Protein AF-A0A3S5GYP8-F1 (afdb_monomer)

Solvent-accessible surface area (backbone atoms only — not comparable to full-atom values): 12998 Å² total; per-residue (Å²): 142,84,89,83,84,84,82,86,80,82,89,83,84,88,87,89,80,88,85,86,88,81,82,87,86,85,87,90,86,89,92,84,89,85,90,82,92,76,76,90,72,74,75,72,74,72,80,73,76,76,69,48,75,66,52,49,53,52,70,71,54,47,84,63,51,61,56,32,52,52,47,24,27,48,37,17,30,55,35,29,61,57,44,40,61,52,41,45,51,51,16,49,51,43,33,70,74,49,90,66,66,65,27,47,51,49,16,49,51,40,50,58,50,48,39,43,56,54,23,43,50,53,13,47,53,53,28,39,74,73,38,68,78,34,62,51,64,66,67,20,44,52,53,27,38,53,50,47,38,53,50,51,51,50,36,60,77,69,64,59,48,71,84,40,63,69,54,34,48,52,50,43,50,53,45,17,55,50,40,18,47,53,24,42,52,39,27,64,75,59,38,52,77,77,76,71,79,75,90,64,86,74,81,79,82,74,83,78,80,80,81,84,130

Organism: NCBI:txid54

Secondary structure (DSSP, 8-state):
----------------------------------------------PPPPPPHHHHHHHHS-THHHHHHHHHHHHHHHHHHHHHHHHHHHHHHHHHSSSSHHHHHHHHHHHHHHHHHHHHHHHHHHHHHHSTTT--HHHHHHHHHHHHHHHHHHHHHTT--TTSHHHHHHHHHHHHHHHHHHHHHHHHHSPPP--------------------

Radius of gyration: 29.56 Å; Cα contacts (8 Å, |Δi|>4): 156; chains: 1; bounding box: 65×49×96 Å

pLDDT: mean 70.51, std 22.87, range [27.44, 96.19]

Nearest PDB structures (foldseek):
  8pn9-assembly1_E  TM=3.434E-01  e=6.494E+00  Homo sapiens
  7dqk-assembly1_A  TM=2.489E-01  e=5.894E+00  Nicotiana tabacum

Mean predicted aligned error: 17.09 Å

Foldseek 3Di:
DDDDDDDPDDDDDDDDDDDDDDDDDDDDDDDDDDDDDDDDDPPDPPDDPDDPPVRVVVVQDDPLNVVLLVQLLVLLLVLLLPVLLVQLVVLVCQLPVDPDCPSVVSSVCSNLPVSLVRSLVRSVVRSCVSPPQFFDSPQLSVLLSVLSNVLSVCCVVVVQDCVPCVSVVVSSNVSSNVSSNSSSVRSVVVTDRPPPPPPDPPPPPDPPPDDDD

Sequence (213 aa):
MQGHRPTLLAVSLAVVACAGELREPTTPAPPPTPVATSAPVACEPAPAPAPTVRERRRRERGPTDGNFVFSHFSAGVFSTILIQPATYWVATRVGETGHGLGPAVGALVLGAFLPPILNYTVQWAVGRSIAPGRDRFWPGFLVNQVSHLGIFIGAVVGGADFRNLGHATAIVLGEAFLNSGLATMTAELTRRPRAATAATATTVIVPVLEFKF

Structure (mmCIF, N/CA/C/O backbone):
data_AF-A0A3S5GYP8-F1
#
_entry.id   AF-A0A3S5GYP8-F1
#
loop_
_atom_site.group_PDB
_atom_site.id
_atom_site.type_symbol
_atom_site.label_atom_id
_atom_site.label_alt_id
_atom_site.label_comp_id
_atom_site.label_asym_id
_atom_site.label_entity_id
_atom_site.label_seq_id
_atom_site.pdbx_PDB_ins_code
_atom_site.Cartn_x
_atom_site.Cartn_y
_atom_site.Cartn_z
_atom_site.occupancy
_atom_site.B_iso_or_equiv
_atom_site.auth_seq_id
_atom_site.auth_comp_id
_atom_site.auth_asym_id
_atom_site.auth_atom_id
_atom_site.pdbx_PDB_model_num
ATOM 1 N N . MET A 1 1 ? 20.061 -9.860 35.083 1.00 44.72 1 MET A N 1
ATOM 2 C CA . MET A 1 1 ? 20.769 -10.515 33.963 1.00 44.72 1 MET A CA 1
ATOM 3 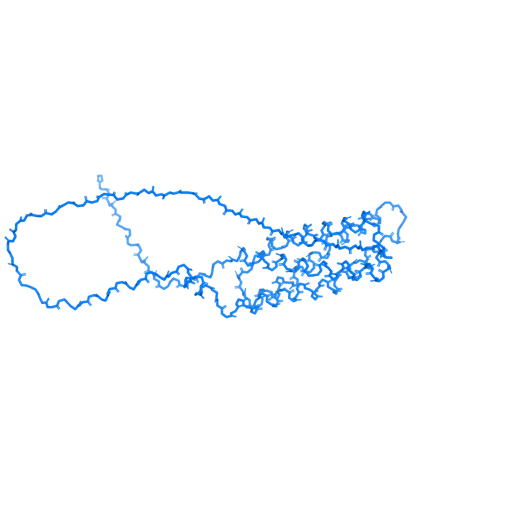C C . MET A 1 1 ? 19.905 -11.652 33.452 1.00 44.72 1 MET A C 1
ATOM 5 O O . MET A 1 1 ? 19.848 -12.676 34.110 1.00 44.72 1 MET A O 1
ATOM 9 N N . GLN A 1 2 ? 19.214 -11.466 32.331 1.00 37.94 2 GLN A N 1
ATOM 10 C CA . GLN A 1 2 ? 18.593 -12.545 31.558 1.00 37.94 2 GLN A CA 1
ATOM 11 C C . GLN A 1 2 ? 18.470 -12.020 30.127 1.00 37.94 2 GLN A C 1
ATOM 13 O O . GLN A 1 2 ? 17.789 -11.033 29.869 1.00 37.94 2 GLN A O 1
ATOM 18 N N . GLY A 1 3 ? 19.287 -12.590 29.242 1.00 38.75 3 GLY A N 1
ATOM 19 C CA . GLY A 1 3 ? 19.452 -12.146 27.866 1.00 38.75 3 GLY A CA 1
ATOM 20 C C . GLY A 1 3 ? 18.333 -12.657 26.973 1.00 38.75 3 GLY A C 1
ATOM 21 O O . GLY A 1 3 ? 17.882 -13.790 27.122 1.00 38.75 3 GLY A O 1
ATOM 22 N N . HIS A 1 4 ? 17.916 -11.829 26.023 1.00 32.50 4 HIS A N 1
ATOM 23 C CA . HIS A 1 4 ? 17.098 -12.234 24.886 1.00 32.50 4 HIS A CA 1
ATOM 24 C C . HIS A 1 4 ? 17.830 -11.809 23.613 1.00 32.50 4 HIS A C 1
ATOM 26 O O . HIS A 1 4 ? 17.953 -10.625 23.308 1.00 32.50 4 HIS A O 1
ATOM 32 N N . ARG A 1 5 ? 18.370 -12.800 22.900 1.00 37.44 5 ARG A N 1
ATOM 33 C CA . ARG A 1 5 ? 18.795 -12.676 21.504 1.00 37.44 5 ARG A CA 1
ATOM 34 C C . ARG A 1 5 ? 17.606 -13.078 20.628 1.00 37.44 5 ARG A C 1
ATOM 36 O O . ARG A 1 5 ? 17.116 -14.188 20.821 1.00 37.44 5 ARG A O 1
ATOM 43 N N . PRO A 1 6 ? 17.191 -12.272 19.643 1.00 42.84 6 PRO A N 1
ATOM 44 C CA . PRO A 1 6 ? 16.426 -12.780 18.520 1.00 42.84 6 PRO A CA 1
ATOM 45 C C . PRO A 1 6 ? 17.364 -13.094 17.350 1.00 42.84 6 PRO A C 1
ATOM 47 O O . PRO A 1 6 ? 18.024 -12.232 16.770 1.00 42.84 6 PRO A O 1
ATOM 50 N N . THR A 1 7 ? 17.426 -14.383 17.052 1.00 37.09 7 THR A N 1
ATOM 51 C CA . THR A 1 7 ? 18.031 -15.028 15.892 1.00 37.09 7 THR A CA 1
ATOM 52 C C . THR A 1 7 ? 17.320 -14.554 14.617 1.00 37.09 7 THR A C 1
ATOM 54 O O . THR A 1 7 ? 16.156 -14.875 14.399 1.00 37.09 7 THR A O 1
ATOM 57 N N . LEU A 1 8 ? 18.009 -13.787 13.767 1.00 33.53 8 LEU A N 1
ATOM 58 C CA . LEU A 1 8 ? 17.558 -13.475 12.406 1.00 33.53 8 LEU A CA 1
ATOM 59 C C . LEU A 1 8 ? 17.782 -14.713 11.532 1.00 33.53 8 LEU A C 1
ATOM 61 O O . LEU A 1 8 ? 18.917 -15.043 11.190 1.00 33.53 8 LEU A O 1
ATOM 65 N N . LEU A 1 9 ? 16.700 -15.427 11.221 1.00 34.69 9 LEU A N 1
ATOM 66 C CA . LEU A 1 9 ? 16.733 -16.635 10.404 1.00 34.69 9 LEU A CA 1
ATOM 67 C C . LEU A 1 9 ? 16.512 -16.264 8.932 1.00 34.69 9 LEU A C 1
ATOM 69 O O . LEU A 1 9 ? 15.512 -15.654 8.560 1.00 34.69 9 LEU A O 1
ATOM 73 N N . ALA A 1 10 ? 17.514 -16.600 8.124 1.00 33.81 10 ALA A N 1
ATOM 74 C CA . ALA A 1 10 ? 17.604 -16.340 6.699 1.00 33.81 10 ALA A CA 1
ATOM 75 C C . ALA A 1 10 ? 16.562 -17.139 5.901 1.00 33.81 10 ALA A C 1
ATOM 77 O O . ALA A 1 10 ? 16.428 -18.349 6.077 1.00 33.81 10 ALA A O 1
ATOM 78 N N . VAL A 1 11 ? 15.885 -16.480 4.960 1.00 32.50 11 VAL A N 1
ATOM 79 C CA . VAL A 1 11 ? 15.031 -17.141 3.966 1.00 32.50 11 VAL A CA 1
ATOM 80 C C . VAL A 1 11 ? 15.879 -17.417 2.726 1.00 32.50 11 VAL A C 1
ATOM 82 O O . VAL A 1 11 ? 16.161 -16.522 1.934 1.00 32.50 11 VAL A O 1
ATOM 85 N N . SER A 1 12 ? 16.316 -18.668 2.586 1.00 31.52 12 SER A N 1
ATOM 86 C CA . SER A 1 12 ? 16.880 -19.213 1.349 1.00 31.52 12 SER A CA 1
ATOM 87 C C . SER A 1 12 ? 15.790 -20.001 0.632 1.00 31.52 12 SER A C 1
ATOM 89 O O . SER A 1 12 ? 15.205 -20.901 1.227 1.00 31.52 12 SER A O 1
ATOM 91 N N . LEU A 1 13 ? 15.533 -19.702 -0.641 1.00 34.00 13 LEU A N 1
ATOM 92 C CA . LEU A 1 13 ? 14.709 -20.548 -1.504 1.00 34.00 13 LEU A CA 1
ATOM 93 C C . LEU A 1 13 ? 15.433 -20.766 -2.831 1.00 34.00 13 LEU A C 1
ATOM 95 O O . LEU A 1 13 ? 15.553 -19.878 -3.673 1.00 34.00 13 LEU A O 1
ATOM 99 N N . ALA A 1 14 ? 15.966 -21.980 -2.939 1.00 30.59 14 ALA A N 1
ATOM 100 C CA . ALA A 1 14 ? 16.505 -22.583 -4.139 1.00 30.59 14 ALA A CA 1
ATOM 101 C C . ALA A 1 14 ? 15.364 -22.996 -5.078 1.00 30.59 14 ALA A C 1
ATOM 103 O O . ALA A 1 14 ? 14.337 -23.498 -4.625 1.00 30.59 14 ALA A O 1
ATOM 104 N N . VAL A 1 15 ? 15.579 -22.858 -6.386 1.00 33.41 15 VAL A N 1
ATOM 105 C CA . VAL A 1 15 ? 14.810 -23.580 -7.404 1.00 33.41 15 VAL A CA 1
ATOM 106 C C . VAL A 1 15 ? 15.808 -24.279 -8.319 1.00 33.41 15 VAL A C 1
ATOM 108 O O . VAL A 1 15 ? 16.569 -23.643 -9.046 1.00 33.41 15 VAL A O 1
ATOM 111 N N . VAL A 1 16 ? 15.806 -25.605 -8.209 1.00 32.09 16 VAL A N 1
ATOM 112 C CA . VAL A 1 16 ? 16.495 -26.589 -9.045 1.00 32.09 16 VAL A CA 1
ATOM 113 C C . VAL A 1 16 ? 15.440 -27.260 -9.927 1.00 32.09 16 VAL A C 1
ATOM 115 O O . VAL A 1 16 ? 14.426 -27.701 -9.398 1.00 32.09 16 VAL A O 1
ATOM 118 N N . ALA A 1 17 ? 15.700 -27.348 -11.235 1.00 31.58 17 ALA A N 1
ATOM 119 C CA . ALA A 1 17 ? 15.242 -28.380 -12.189 1.00 31.58 17 ALA A CA 1
ATOM 120 C C . ALA A 1 17 ? 15.894 -28.041 -13.555 1.00 31.58 17 ALA A C 1
ATOM 122 O O . ALA A 1 17 ? 15.741 -26.916 -14.023 1.00 31.58 17 ALA A O 1
ATOM 123 N N . CYS A 1 18 ? 16.844 -28.820 -14.102 1.00 28.12 18 CYS A N 1
ATOM 124 C CA . CYS A 1 18 ? 16.689 -30.083 -14.864 1.00 28.12 18 CYS A CA 1
ATOM 125 C C . CYS A 1 18 ? 15.763 -29.920 -16.085 1.00 28.12 18 CYS A C 1
ATOM 127 O O . CYS A 1 18 ? 14.678 -29.381 -15.936 1.00 28.12 18 CYS A O 1
ATOM 129 N N . ALA A 1 19 ? 16.018 -30.406 -17.298 1.00 28.36 19 ALA A N 1
ATOM 130 C CA . ALA A 1 19 ? 17.120 -31.076 -17.993 1.00 28.36 19 ALA A CA 1
ATOM 131 C C . ALA A 1 19 ? 16.692 -31.125 -19.485 1.00 28.36 19 ALA A C 1
ATOM 133 O O . ALA A 1 19 ? 15.497 -31.030 -19.768 1.00 28.36 19 ALA A O 1
ATOM 134 N N . GLY A 1 20 ? 17.616 -31.302 -20.434 1.00 27.44 20 GLY A N 1
ATOM 135 C CA . GLY A 1 20 ? 17.243 -31.546 -21.834 1.00 27.44 20 GLY A CA 1
ATOM 136 C C . GLY A 1 20 ? 18.401 -31.446 -22.821 1.00 27.44 20 GLY A C 1
ATOM 137 O O . GLY A 1 20 ? 18.400 -30.568 -23.676 1.00 27.44 20 GLY A O 1
ATOM 138 N N . GLU A 1 21 ? 19.392 -32.329 -22.688 1.00 37.56 21 GLU A N 1
ATOM 139 C CA . GLU A 1 21 ? 20.348 -32.632 -23.758 1.00 37.56 21 GLU A CA 1
ATOM 140 C C . GLU A 1 21 ? 19.704 -33.576 -24.780 1.00 37.56 21 GLU A C 1
ATOM 142 O O . GLU A 1 21 ? 19.169 -34.612 -24.391 1.00 37.56 21 GLU A O 1
ATOM 147 N N . LEU A 1 22 ? 19.829 -33.274 -26.075 1.00 30.89 22 LEU A N 1
ATOM 148 C CA . LEU A 1 22 ? 19.654 -34.240 -27.166 1.00 30.89 22 LEU A CA 1
ATOM 149 C C . LEU A 1 22 ? 20.663 -33.946 -28.297 1.00 30.89 22 LEU A C 1
ATOM 151 O O . LEU A 1 22 ? 20.373 -33.246 -29.257 1.00 30.89 22 LEU A O 1
ATOM 155 N N . ARG A 1 23 ? 21.881 -34.462 -28.085 1.00 34.19 23 ARG A N 1
ATOM 156 C CA . ARG A 1 23 ? 22.708 -35.294 -28.987 1.00 34.19 23 ARG A CA 1
ATOM 157 C C . ARG A 1 23 ? 22.871 -34.905 -30.479 1.00 34.19 23 ARG A C 1
ATOM 159 O O . ARG A 1 23 ? 21.962 -35.068 -31.283 1.00 34.19 23 ARG A O 1
ATOM 166 N N . GLU A 1 24 ? 24.115 -34.578 -30.845 1.00 40.62 24 GLU A N 1
ATOM 167 C CA . GLU A 1 24 ? 24.730 -34.747 -32.181 1.00 40.62 24 GLU A CA 1
ATOM 168 C C . GLU A 1 24 ? 25.032 -36.230 -32.493 1.00 40.62 24 GLU A C 1
ATOM 170 O O . GLU A 1 24 ? 25.237 -37.025 -31.568 1.00 40.62 24 GLU A O 1
ATOM 175 N N . PRO A 1 25 ? 25.193 -36.594 -33.781 1.00 40.34 25 PRO A N 1
ATOM 176 C CA . PRO A 1 25 ? 26.359 -37.412 -34.121 1.00 40.34 25 PRO A CA 1
ATOM 177 C C . PRO A 1 25 ? 27.066 -37.007 -35.434 1.00 40.34 25 PRO A C 1
ATOM 179 O O . PRO A 1 25 ? 26.503 -37.055 -36.522 1.00 40.34 25 PRO A O 1
ATOM 182 N N . THR A 1 26 ? 28.332 -36.634 -35.258 1.00 33.34 26 THR A N 1
ATOM 183 C CA . THR A 1 26 ? 29.579 -36.967 -35.982 1.00 33.34 26 THR A CA 1
ATOM 184 C C . THR A 1 26 ? 29.562 -37.495 -37.437 1.00 33.34 26 THR A C 1
ATOM 186 O O . THR A 1 26 ? 28.976 -38.524 -37.761 1.00 33.34 26 THR A O 1
ATOM 189 N N . THR A 1 27 ? 30.381 -36.822 -38.256 1.00 38.06 27 THR A N 1
ATOM 190 C CA . THR A 1 27 ? 30.887 -37.066 -39.632 1.00 38.06 27 THR A CA 1
ATOM 191 C C . THR A 1 27 ? 31.718 -38.356 -39.826 1.00 38.06 27 THR A C 1
ATOM 193 O O . THR A 1 27 ? 32.257 -38.888 -38.856 1.00 38.06 27 THR A O 1
ATOM 196 N N . PRO A 1 28 ? 31.947 -38.807 -41.082 1.00 39.38 28 PRO A N 1
ATOM 197 C CA . PRO A 1 28 ? 33.335 -38.867 -41.602 1.00 39.38 28 PRO A CA 1
ATOM 198 C C . PRO A 1 28 ? 33.500 -38.459 -43.099 1.00 39.38 28 PRO A C 1
ATOM 200 O O . PRO A 1 28 ? 32.551 -38.501 -43.874 1.00 39.38 28 PRO A O 1
ATOM 203 N N . ALA A 1 29 ? 34.718 -38.050 -43.497 1.00 34.41 29 ALA A N 1
ATOM 204 C CA . ALA A 1 29 ? 35.146 -37.586 -44.844 1.00 34.41 29 ALA A CA 1
ATOM 205 C C . ALA A 1 29 ? 36.146 -38.583 -45.533 1.00 34.41 29 ALA A C 1
ATOM 207 O O . ALA A 1 29 ? 36.386 -39.635 -44.942 1.00 34.41 29 ALA A O 1
ATOM 208 N N . PRO A 1 30 ? 36.897 -38.228 -46.618 1.00 62.97 30 PRO A N 1
ATOM 209 C CA . PRO A 1 30 ? 36.649 -38.244 -48.092 1.00 62.97 30 PRO A CA 1
ATOM 210 C C . PRO A 1 30 ? 37.627 -39.212 -48.867 1.00 62.97 30 PRO A C 1
ATOM 212 O O . PRO A 1 30 ? 38.250 -40.012 -48.164 1.00 62.97 30 PRO A O 1
ATOM 215 N N . PRO A 1 31 ? 37.798 -39.251 -50.239 1.00 44.47 31 PRO A N 1
ATOM 216 C CA . PRO A 1 31 ? 38.642 -38.315 -51.075 1.00 44.47 31 PRO A CA 1
ATOM 217 C C . PRO A 1 31 ? 38.259 -38.243 -52.618 1.00 44.47 31 PRO A C 1
ATOM 219 O O . PRO A 1 31 ? 37.176 -38.709 -52.957 1.00 44.47 31 PRO A O 1
ATOM 222 N N . PRO A 1 32 ? 39.101 -37.813 -53.612 1.00 49.47 32 PRO A N 1
ATOM 223 C CA . PRO A 1 32 ? 39.681 -36.482 -53.932 1.00 49.47 32 PRO A CA 1
ATOM 224 C C . PRO A 1 32 ? 39.367 -35.890 -55.365 1.00 49.47 32 PRO A C 1
ATOM 226 O O . PRO A 1 32 ? 39.255 -36.646 -56.320 1.00 49.47 32 PRO A O 1
ATOM 229 N N . THR A 1 33 ? 39.303 -34.536 -55.471 1.00 37.91 33 THR A N 1
ATOM 230 C CA . THR A 1 33 ? 39.891 -33.534 -56.454 1.00 37.91 33 THR A CA 1
ATOM 231 C C . THR A 1 33 ? 39.710 -33.732 -58.004 1.00 37.91 33 THR A C 1
ATOM 233 O O . THR A 1 33 ? 39.800 -34.874 -58.435 1.00 37.91 33 THR A O 1
ATOM 236 N N . PRO A 1 34 ? 39.550 -32.697 -58.905 1.00 46.97 34 PRO A N 1
ATOM 237 C CA . PRO A 1 34 ? 40.330 -31.446 -58.926 1.00 46.97 34 PRO A CA 1
ATOM 238 C C . PRO A 1 34 ? 39.717 -30.090 -59.379 1.00 46.97 34 PRO A C 1
ATOM 240 O O . PRO A 1 34 ? 38.865 -29.995 -60.249 1.00 46.97 34 PRO A O 1
ATOM 243 N N . VAL A 1 35 ? 40.290 -29.043 -58.762 1.00 43.28 35 VAL A N 1
ATOM 244 C CA . VAL A 1 35 ? 40.668 -27.682 -59.220 1.00 43.28 35 VAL A CA 1
ATOM 245 C C . VAL A 1 35 ? 39.780 -26.942 -60.234 1.00 43.28 35 VAL A C 1
ATOM 247 O O . VAL A 1 35 ? 39.802 -27.231 -61.425 1.00 43.28 35 VAL A O 1
ATOM 250 N N . ALA A 1 36 ? 39.204 -25.819 -59.788 1.00 34.78 36 ALA A N 1
ATOM 251 C CA . ALA A 1 36 ? 39.064 -24.622 -60.617 1.00 34.78 36 ALA A CA 1
ATOM 252 C C . ALA A 1 36 ? 39.193 -23.348 -59.763 1.00 34.78 36 ALA A C 1
ATOM 254 O O . ALA A 1 36 ? 38.606 -23.217 -58.692 1.00 34.78 36 ALA A O 1
ATOM 255 N N . THR A 1 37 ? 40.026 -22.442 -60.258 1.00 44.84 37 THR A N 1
ATOM 256 C CA . THR A 1 37 ? 40.443 -21.147 -59.722 1.00 44.84 37 THR A CA 1
ATOM 257 C C . THR A 1 37 ? 39.275 -20.218 -59.374 1.00 44.84 37 THR A C 1
ATOM 259 O O . THR A 1 37 ? 38.447 -19.924 -60.232 1.00 44.84 37 THR A O 1
ATOM 262 N N . SER A 1 38 ? 39.268 -19.643 -58.168 1.00 38.88 38 SER A N 1
ATOM 263 C CA . SER A 1 38 ? 38.475 -18.447 -57.858 1.00 38.88 38 SER A CA 1
ATOM 264 C C . SER A 1 38 ? 39.189 -17.560 -56.832 1.00 38.88 38 SER A C 1
ATOM 266 O O . SER A 1 38 ? 39.833 -18.061 -55.916 1.00 38.88 38 SER A O 1
ATOM 268 N N . ALA A 1 39 ? 39.085 -16.251 -57.066 1.00 39.25 39 ALA A N 1
ATOM 269 C CA . ALA A 1 39 ? 39.686 -15.092 -56.398 1.00 39.25 39 ALA A CA 1
ATOM 270 C C . ALA A 1 39 ? 39.813 -15.152 -54.855 1.00 39.25 39 ALA A C 1
ATOM 272 O O . ALA A 1 39 ? 39.074 -15.898 -54.213 1.00 39.25 39 ALA A O 1
ATOM 273 N N . PRO A 1 40 ? 40.695 -14.331 -54.234 1.00 41.03 40 PRO A N 1
ATOM 274 C CA . PRO A 1 40 ? 40.791 -14.252 -52.780 1.00 41.03 40 PRO A CA 1
ATOM 275 C C . PRO A 1 40 ? 39.449 -13.798 -52.199 1.00 41.03 40 PRO A C 1
ATOM 277 O O . PRO A 1 40 ? 39.053 -12.639 -52.317 1.00 41.03 40 PRO A O 1
ATOM 280 N N . VAL A 1 41 ? 38.745 -14.742 -51.580 1.00 43.38 41 VAL A N 1
ATOM 281 C CA . VAL A 1 41 ? 37.596 -14.472 -50.724 1.00 43.38 41 VAL A CA 1
ATOM 282 C C . VAL A 1 41 ? 38.127 -13.630 -49.572 1.00 43.38 41 VAL A C 1
ATOM 284 O O . VAL A 1 41 ? 38.969 -14.085 -48.798 1.00 43.38 41 VAL A O 1
ATOM 287 N N . ALA A 1 42 ? 37.687 -12.375 -49.497 1.00 47.44 42 ALA A N 1
ATOM 288 C CA . ALA A 1 42 ? 37.870 -11.566 -48.305 1.00 47.44 42 ALA A CA 1
ATOM 289 C C . ALA A 1 42 ? 37.349 -12.389 -47.123 1.00 47.44 42 ALA A C 1
ATOM 291 O O . ALA A 1 42 ? 36.182 -12.777 -47.136 1.00 47.44 42 ALA A O 1
ATOM 292 N N . CYS A 1 43 ? 38.225 -12.715 -46.166 1.00 41.66 43 CYS A N 1
ATOM 293 C CA . CYS A 1 43 ? 37.851 -13.458 -44.969 1.00 41.66 43 CYS A CA 1
ATOM 294 C C . CYS A 1 43 ? 36.589 -12.832 -44.376 1.00 41.66 43 CYS A C 1
ATOM 296 O O . CYS A 1 43 ? 36.615 -11.688 -43.919 1.00 41.66 43 CYS A O 1
ATOM 298 N N . GLU A 1 44 ? 35.494 -13.585 -44.402 1.00 47.38 44 GLU A N 1
ATOM 299 C CA . GLU A 1 44 ? 34.305 -13.265 -43.636 1.00 47.38 44 GLU A CA 1
ATOM 300 C C . GLU A 1 44 ? 34.754 -13.135 -42.173 1.00 47.38 44 GLU A C 1
ATOM 302 O O . GLU A 1 44 ? 35.388 -14.061 -41.648 1.00 47.38 44 GLU A O 1
ATOM 307 N N . PRO A 1 45 ? 34.560 -11.975 -41.519 1.00 51.25 45 PRO A N 1
ATOM 308 C CA . PRO A 1 45 ? 34.955 -11.839 -40.131 1.00 51.25 45 PRO A CA 1
ATOM 309 C C . PRO A 1 45 ? 34.174 -12.880 -39.336 1.00 51.25 45 PRO A C 1
ATOM 311 O O . PRO A 1 45 ? 32.949 -12.945 -39.432 1.00 51.25 45 PRO A O 1
ATOM 314 N N . ALA A 1 46 ? 34.904 -13.709 -38.586 1.00 56.00 46 ALA A N 1
ATOM 315 C CA . ALA A 1 46 ? 34.329 -14.766 -37.770 1.00 56.00 46 ALA A CA 1
ATOM 316 C C . ALA A 1 46 ? 33.108 -14.230 -37.002 1.00 56.00 46 ALA A C 1
ATOM 318 O O . ALA A 1 46 ? 33.195 -13.128 -36.440 1.00 56.00 46 ALA A O 1
ATOM 319 N N . PRO A 1 47 ? 31.978 -14.965 -36.973 1.00 56.47 47 PRO A N 1
ATOM 320 C CA . PRO A 1 47 ? 30.791 -14.519 -36.266 1.00 56.47 47 PRO A CA 1
ATOM 321 C C . PRO A 1 47 ? 31.189 -14.201 -34.829 1.00 56.47 47 PRO A C 1
ATOM 323 O O . PRO A 1 47 ? 31.739 -15.047 -34.120 1.00 56.47 47 PRO A O 1
ATOM 326 N N . ALA A 1 48 ? 30.976 -12.944 -34.429 1.00 62.03 48 ALA A N 1
ATOM 327 C CA . ALA A 1 48 ? 31.305 -12.496 -33.088 1.00 62.03 48 ALA A CA 1
ATOM 328 C C . ALA A 1 48 ? 30.665 -13.464 -32.080 1.00 62.03 48 ALA A C 1
ATOM 330 O O . ALA A 1 48 ? 29.501 -13.841 -32.268 1.00 62.03 48 ALA A O 1
ATOM 331 N N . PRO A 1 49 ? 31.395 -13.886 -31.032 1.00 64.31 49 PRO A N 1
ATOM 332 C CA . PRO A 1 49 ? 30.863 -14.829 -30.064 1.00 64.31 49 PRO A CA 1
ATOM 333 C C . PRO A 1 49 ? 29.539 -14.292 -29.529 1.00 64.31 49 PRO A C 1
ATOM 335 O O . PRO A 1 49 ? 29.431 -13.112 -29.176 1.00 64.31 49 PRO A O 1
ATOM 338 N N . ALA A 1 50 ? 28.520 -15.156 -29.514 1.00 64.94 50 ALA A N 1
ATOM 339 C CA . ALA A 1 50 ? 27.216 -14.794 -28.987 1.00 64.94 50 ALA A CA 1
ATOM 340 C C . ALA A 1 50 ? 27.419 -14.183 -27.591 1.00 64.94 50 ALA A C 1
ATOM 342 O O . ALA A 1 50 ? 28.127 -14.779 -26.771 1.00 64.94 50 ALA A O 1
ATOM 343 N N . PRO A 1 51 ? 26.857 -12.989 -27.319 1.00 57.75 51 PRO A N 1
ATOM 344 C CA . PRO A 1 51 ? 27.102 -12.299 -26.067 1.00 57.75 51 PRO A CA 1
ATOM 345 C C . PRO A 1 51 ? 26.737 -13.233 -24.925 1.00 57.75 51 PRO A C 1
ATOM 347 O O . PRO A 1 51 ? 25.664 -13.849 -24.922 1.00 57.75 51 PRO A O 1
ATOM 350 N N . THR A 1 52 ? 27.636 -13.335 -23.954 1.00 67.06 52 THR A N 1
ATOM 351 C CA . THR A 1 52 ? 27.418 -14.196 -22.793 1.00 67.06 52 THR A CA 1
ATOM 352 C C . THR A 1 52 ? 26.091 -13.831 -22.119 1.00 67.06 52 THR A C 1
ATOM 354 O O . THR A 1 52 ? 25.653 -12.678 -22.162 1.00 67.06 52 THR A O 1
ATOM 357 N N . VAL A 1 53 ? 25.437 -14.779 -21.435 1.00 59.78 53 VAL A N 1
ATOM 358 C CA . VAL A 1 53 ? 24.192 -14.509 -20.675 1.00 59.78 53 VAL A CA 1
ATOM 359 C C . VAL A 1 53 ? 24.348 -13.281 -19.761 1.00 59.78 53 VAL A C 1
ATOM 361 O O . VAL A 1 53 ? 23.408 -12.508 -19.564 1.00 59.78 53 VAL A O 1
ATOM 364 N N . ARG A 1 54 ? 25.565 -13.057 -19.250 1.00 57.31 54 ARG A N 1
ATOM 365 C CA . ARG A 1 54 ? 25.942 -11.901 -18.434 1.00 57.31 54 ARG A CA 1
ATOM 366 C C . ARG A 1 54 ? 25.972 -10.591 -19.229 1.00 57.31 54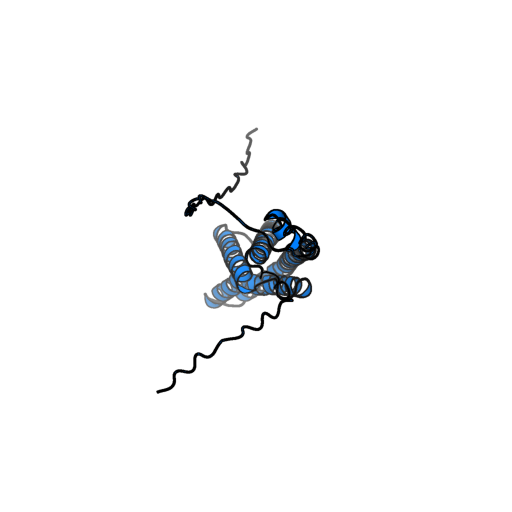 ARG A C 1
ATOM 368 O O . ARG A 1 54 ? 25.436 -9.598 -18.744 1.00 57.31 54 ARG A O 1
ATOM 375 N N . GLU A 1 55 ? 26.531 -10.572 -20.436 1.00 55.47 55 GLU A N 1
ATOM 376 C CA . GLU A 1 55 ? 26.489 -9.405 -21.331 1.00 55.47 55 GLU A CA 1
ATOM 377 C C . GLU A 1 55 ? 25.088 -9.114 -21.849 1.00 55.47 55 GLU A C 1
ATOM 379 O O . GLU A 1 55 ? 24.703 -7.948 -21.924 1.00 55.47 55 GLU A O 1
ATOM 384 N N . ARG A 1 56 ? 24.293 -10.150 -22.132 1.00 58.97 56 ARG A N 1
ATOM 385 C CA . ARG A 1 56 ? 22.887 -9.998 -22.523 1.00 58.97 56 ARG A CA 1
ATOM 386 C C . ARG A 1 56 ? 22.082 -9.334 -21.403 1.00 58.97 56 ARG A C 1
ATOM 388 O O . ARG A 1 56 ? 21.454 -8.304 -21.629 1.00 58.97 56 ARG A O 1
ATOM 395 N N . ARG A 1 57 ? 22.225 -9.818 -20.160 1.00 56.19 57 ARG A N 1
ATOM 396 C CA . ARG A 1 57 ? 21.623 -9.189 -18.966 1.00 56.19 57 ARG A CA 1
ATOM 397 C C . ARG A 1 57 ? 22.138 -7.772 -18.705 1.00 56.19 57 ARG A C 1
ATOM 399 O O . ARG A 1 57 ? 21.376 -6.934 -18.228 1.00 56.19 57 ARG A O 1
ATOM 406 N N . ARG A 1 58 ? 23.414 -7.490 -18.989 1.00 53.53 58 ARG A N 1
ATOM 407 C CA . ARG A 1 58 ? 24.013 -6.156 -18.806 1.00 53.53 58 ARG A CA 1
ATOM 408 C C . ARG A 1 58 ? 23.555 -5.165 -19.879 1.00 53.53 58 ARG A C 1
ATOM 410 O O . ARG A 1 58 ? 23.379 -3.999 -19.561 1.00 53.53 58 ARG A O 1
ATOM 417 N N . ARG A 1 59 ? 23.313 -5.623 -21.112 1.00 52.81 59 ARG A N 1
ATOM 418 C CA . ARG A 1 59 ? 22.701 -4.819 -22.185 1.00 52.81 59 ARG A CA 1
ATOM 419 C C . ARG A 1 59 ? 21.211 -4.561 -21.939 1.00 52.81 59 ARG A C 1
ATOM 421 O O . ARG A 1 59 ? 20.722 -3.495 -22.289 1.00 52.81 59 ARG A O 1
ATOM 428 N N . GLU A 1 60 ? 20.505 -5.494 -21.301 1.00 55.34 60 GLU A N 1
ATOM 429 C CA . GLU A 1 60 ? 19.106 -5.306 -20.886 1.00 55.34 60 GLU A CA 1
ATOM 430 C C . GLU A 1 60 ? 18.953 -4.373 -19.673 1.00 55.34 60 GLU A C 1
ATOM 432 O O . GLU A 1 60 ? 17.948 -3.668 -19.572 1.00 55.34 60 GLU A O 1
ATOM 437 N N . ARG A 1 61 ? 19.931 -4.349 -18.754 1.00 56.47 61 ARG A N 1
ATOM 438 C CA . ARG A 1 61 ? 19.969 -3.419 -17.614 1.00 56.47 61 ARG A CA 1
ATOM 439 C C . ARG A 1 61 ? 20.605 -2.092 -18.022 1.00 56.47 61 ARG A C 1
ATOM 441 O O . ARG A 1 61 ? 21.804 -1.886 -17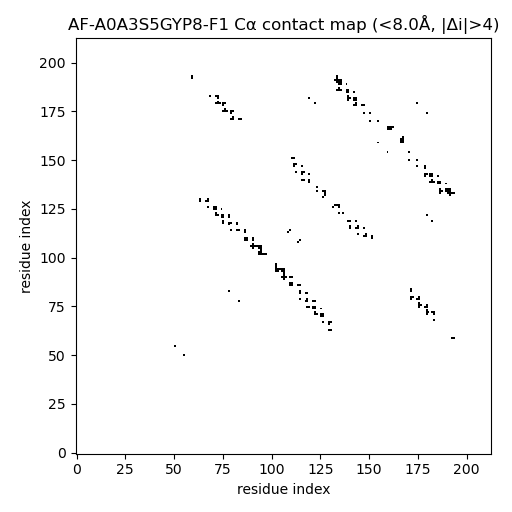.855 1.00 56.47 61 ARG A O 1
ATOM 448 N N . GLY A 1 62 ? 19.795 -1.190 -18.569 1.00 55.53 62 GLY A N 1
ATOM 449 C CA . GLY A 1 62 ? 20.238 0.171 -18.870 1.00 55.53 62 GLY A CA 1
ATOM 450 C C . GLY A 1 62 ? 20.500 0.993 -17.595 1.00 55.53 62 GLY A C 1
ATOM 451 O O . GLY A 1 62 ? 20.011 0.637 -16.524 1.00 55.53 62 GLY A O 1
ATOM 452 N N . PRO A 1 63 ? 21.204 2.136 -17.686 1.00 52.44 63 PRO A N 1
ATOM 453 C CA . PRO A 1 63 ? 21.408 3.059 -16.557 1.00 52.44 63 PRO A CA 1
ATOM 454 C C . PRO A 1 63 ? 20.091 3.555 -15.924 1.00 52.44 63 PRO A C 1
ATOM 456 O O . PRO A 1 63 ? 20.054 3.925 -14.756 1.00 52.44 63 PRO A O 1
ATOM 459 N N . THR A 1 64 ? 18.983 3.479 -16.665 1.00 63.66 64 THR A N 1
ATOM 460 C CA . THR A 1 64 ? 17.616 3.747 -16.194 1.00 63.66 64 THR A CA 1
ATOM 461 C C . THR A 1 64 ? 17.088 2.746 -15.157 1.00 63.66 64 THR A C 1
ATOM 463 O O . THR A 1 64 ? 16.085 3.032 -14.513 1.00 63.66 64 THR A O 1
ATOM 466 N N . ASP A 1 65 ? 17.724 1.582 -14.984 1.00 74.50 65 ASP A N 1
ATOM 467 C CA . ASP A 1 65 ? 17.256 0.527 -14.073 1.00 74.50 65 ASP A CA 1
ATOM 468 C C . ASP A 1 65 ? 17.434 0.911 -12.600 1.00 74.50 65 ASP A C 1
ATOM 470 O O . ASP A 1 65 ? 16.528 0.696 -11.800 1.00 74.50 65 ASP A O 1
ATOM 474 N N . GLY A 1 66 ? 18.565 1.532 -12.247 1.00 81.25 66 GLY A N 1
ATOM 475 C CA . GLY A 1 66 ? 18.808 2.004 -10.881 1.00 81.25 66 GLY A CA 1
ATOM 476 C C . GLY A 1 66 ? 17.862 3.138 -10.486 1.00 81.25 66 GLY A C 1
ATOM 477 O O . GLY A 1 66 ? 17.264 3.098 -9.413 1.00 81.25 66 GLY A O 1
ATOM 478 N N . ASN A 1 67 ? 17.664 4.102 -11.391 1.00 86.06 67 ASN A N 1
ATOM 479 C CA . ASN A 1 67 ? 16.751 5.225 -11.171 1.00 86.06 67 ASN A CA 1
ATOM 480 C C . ASN A 1 67 ? 15.301 4.754 -11.042 1.00 86.06 67 ASN A C 1
ATOM 482 O O . ASN A 1 67 ? 14.587 5.222 -10.162 1.00 86.06 67 ASN A O 1
ATOM 486 N N . PHE A 1 68 ? 14.878 3.793 -11.873 1.00 88.31 68 PHE A N 1
ATOM 487 C CA . PHE A 1 68 ? 13.555 3.191 -11.746 1.00 88.31 68 PHE A CA 1
ATOM 488 C C . PHE A 1 68 ? 13.373 2.544 -10.371 1.00 88.31 68 PHE A C 1
ATOM 490 O O . PHE A 1 68 ? 12.436 2.903 -9.668 1.00 88.31 68 PHE A O 1
ATOM 497 N N . VAL A 1 69 ? 14.275 1.644 -9.963 1.00 90.56 69 VAL A N 1
ATOM 498 C CA . VAL A 1 69 ? 14.165 0.936 -8.677 1.00 90.56 69 VAL A CA 1
ATOM 499 C C . VAL A 1 69 ? 14.133 1.922 -7.512 1.00 90.56 69 VAL A C 1
ATOM 501 O O . VAL A 1 69 ? 13.253 1.823 -6.661 1.00 90.56 69 VAL A O 1
ATOM 504 N N . PHE A 1 70 ? 15.049 2.892 -7.489 1.00 92.19 70 PHE A N 1
ATOM 505 C CA . PHE A 1 70 ? 15.127 3.877 -6.414 1.00 92.19 70 PHE A CA 1
ATOM 506 C C . PHE A 1 70 ? 13.864 4.735 -6.320 1.00 92.19 70 PHE A C 1
ATOM 508 O O . PHE A 1 70 ? 13.287 4.870 -5.240 1.00 92.19 70 PHE A O 1
ATOM 515 N N . SER A 1 71 ? 13.411 5.306 -7.434 1.00 91.31 71 SER A N 1
ATOM 516 C CA . SER A 1 71 ? 12.246 6.186 -7.433 1.00 91.31 71 SER A CA 1
ATOM 517 C C . SER A 1 71 ? 10.941 5.426 -7.225 1.00 91.31 71 SER A C 1
ATOM 519 O O . SER A 1 71 ? 10.080 5.914 -6.501 1.00 91.31 71 SER A O 1
ATOM 521 N N . HIS A 1 72 ? 10.803 4.228 -7.797 1.00 92.50 72 HIS A N 1
ATOM 522 C CA . HIS A 1 72 ? 9.645 3.365 -7.575 1.00 92.50 72 HIS A CA 1
ATOM 523 C C . HIS A 1 72 ? 9.570 2.934 -6.108 1.00 92.50 72 HIS A C 1
ATOM 525 O O . HIS A 1 72 ? 8.525 3.048 -5.480 1.00 92.50 72 HIS A O 1
ATOM 531 N N . PHE A 1 73 ? 10.679 2.506 -5.510 1.00 93.88 73 PHE A N 1
ATOM 532 C CA . PHE A 1 73 ? 10.716 2.181 -4.088 1.00 93.88 73 PHE A CA 1
ATOM 533 C C . PHE A 1 73 ? 10.390 3.398 -3.212 1.00 93.88 73 PHE A C 1
ATOM 535 O O . PHE A 1 73 ? 9.505 3.327 -2.361 1.00 93.88 73 PHE A O 1
ATOM 542 N N . SER A 1 74 ? 11.055 4.531 -3.456 1.00 94.00 74 SER A N 1
ATOM 543 C CA . SER A 1 74 ? 10.875 5.748 -2.658 1.00 94.00 74 SER A CA 1
ATOM 544 C C . SER A 1 74 ? 9.442 6.273 -2.745 1.00 94.00 74 SER A C 1
ATOM 546 O O . SER A 1 74 ? 8.863 6.635 -1.726 1.00 94.00 74 SER A O 1
ATOM 548 N N . ALA A 1 75 ? 8.835 6.264 -3.936 1.00 94.31 75 ALA A N 1
ATOM 549 C CA . ALA A 1 75 ? 7.440 6.658 -4.119 1.00 94.31 75 ALA A CA 1
ATOM 550 C C . ALA A 1 75 ? 6.480 5.767 -3.320 1.00 94.31 75 ALA A C 1
ATOM 552 O O . ALA A 1 75 ? 5.545 6.279 -2.704 1.00 94.31 75 ALA A O 1
ATOM 553 N N . GLY A 1 76 ? 6.727 4.455 -3.279 1.00 93.44 76 GLY A N 1
ATOM 554 C CA . GLY A 1 76 ? 5.972 3.534 -2.430 1.00 93.44 76 GLY A CA 1
ATOM 555 C C . GLY A 1 76 ? 6.097 3.891 -0.946 1.00 93.44 76 GLY A C 1
ATOM 556 O O . GLY A 1 76 ? 5.088 4.012 -0.251 1.00 93.44 76 GLY A O 1
ATOM 557 N N . VAL A 1 77 ? 7.321 4.146 -0.471 1.00 96.19 77 VAL A N 1
ATOM 558 C CA . VAL A 1 77 ? 7.574 4.468 0.942 1.00 96.19 77 VAL A CA 1
ATOM 559 C C . VAL A 1 77 ? 6.883 5.775 1.331 1.00 96.19 77 VAL A C 1
ATOM 561 O O . VAL A 1 77 ? 6.115 5.803 2.291 1.00 96.19 77 VAL A O 1
ATOM 564 N N . PHE A 1 78 ? 7.101 6.848 0.567 1.00 95.38 78 PHE A N 1
ATOM 565 C CA . PHE A 1 78 ? 6.511 8.155 0.860 1.00 95.38 78 PHE A CA 1
ATOM 566 C C . PHE A 1 78 ? 4.987 8.145 0.753 1.00 95.38 78 PHE A C 1
ATOM 568 O O . PHE A 1 78 ? 4.316 8.708 1.617 1.00 95.38 78 PHE A O 1
ATOM 575 N N . SER A 1 79 ? 4.431 7.494 -0.275 1.00 94.12 79 SER A N 1
ATOM 576 C CA . SER A 1 79 ? 2.976 7.377 -0.409 1.00 94.12 79 SER A CA 1
ATOM 577 C C . SER A 1 79 ? 2.378 6.625 0.775 1.00 94.12 79 SER A C 1
ATOM 579 O O . SER A 1 79 ? 1.428 7.118 1.371 1.00 94.12 79 SER A O 1
ATOM 581 N N . THR A 1 80 ? 2.997 5.524 1.206 1.00 93.00 80 THR A N 1
ATOM 582 C CA . THR A 1 80 ? 2.537 4.749 2.364 1.00 93.00 80 THR A CA 1
ATOM 583 C C . THR A 1 80 ? 2.549 5.575 3.648 1.00 93.00 80 THR A C 1
ATOM 585 O O . THR A 1 80 ? 1.534 5.631 4.340 1.00 93.00 80 THR A O 1
ATOM 588 N N . ILE A 1 81 ? 3.644 6.290 3.923 1.00 93.56 81 ILE A N 1
ATOM 589 C CA . ILE A 1 81 ? 3.780 7.143 5.116 1.00 93.56 81 ILE A CA 1
ATOM 590 C C . ILE A 1 81 ? 2.718 8.250 5.160 1.00 93.56 81 ILE A C 1
ATOM 592 O O . ILE A 1 81 ? 2.278 8.623 6.243 1.00 93.56 81 ILE A O 1
ATOM 596 N N . LEU A 1 82 ? 2.294 8.782 4.012 1.00 92.31 82 LEU A N 1
ATOM 597 C CA . LEU A 1 82 ? 1.315 9.872 3.957 1.00 92.31 82 LEU A CA 1
ATOM 598 C C . LEU A 1 82 ? -0.133 9.369 3.933 1.00 92.31 82 LEU A C 1
ATOM 600 O O . LEU A 1 82 ? -0.999 9.898 4.629 1.00 92.31 82 LEU A O 1
ATOM 604 N N . ILE A 1 83 ? -0.409 8.353 3.120 1.00 92.50 83 ILE A N 1
ATOM 605 C CA . ILE A 1 83 ? -1.767 7.913 2.801 1.00 92.50 83 ILE A CA 1
ATOM 606 C C . ILE A 1 83 ? -2.297 6.946 3.858 1.00 92.50 83 ILE A C 1
ATOM 608 O O . ILE A 1 83 ? -3.478 7.028 4.198 1.00 92.50 83 ILE A O 1
ATOM 612 N N . GLN A 1 84 ? -1.474 6.051 4.418 1.00 90.31 84 GLN A N 1
ATOM 613 C CA . GLN A 1 84 ? -1.964 5.116 5.439 1.00 90.31 84 GLN A CA 1
ATOM 614 C C . GLN A 1 84 ? -2.488 5.822 6.691 1.00 90.31 84 GLN A C 1
ATOM 616 O O . GLN A 1 84 ? -3.625 5.550 7.073 1.00 90.31 84 GLN A O 1
ATOM 621 N N . PRO A 1 85 ? -1.765 6.781 7.302 1.00 89.44 85 PRO A N 1
ATOM 622 C CA . PRO A 1 85 ? -2.307 7.503 8.449 1.00 89.44 85 PRO A CA 1
ATOM 623 C C . PRO A 1 85 ? -3.607 8.243 8.118 1.00 89.44 85 PRO A C 1
ATOM 625 O O . PRO A 1 85 ? -4.551 8.212 8.906 1.00 89.44 85 PRO A O 1
ATOM 628 N N . ALA A 1 86 ? -3.692 8.860 6.934 1.00 89.44 86 ALA A N 1
ATOM 629 C CA . ALA A 1 86 ? -4.893 9.567 6.498 1.00 89.44 86 ALA A CA 1
ATOM 630 C C . ALA A 1 86 ? -6.090 8.618 6.310 1.00 89.44 86 ALA A C 1
ATOM 632 O O . ALA A 1 86 ? -7.192 8.898 6.780 1.00 89.44 86 ALA A O 1
ATOM 633 N N . THR A 1 87 ? -5.879 7.474 5.661 1.00 90.12 87 THR A N 1
ATOM 634 C CA . THR A 1 87 ? -6.928 6.469 5.427 1.00 90.12 87 THR A CA 1
ATOM 635 C C . THR A 1 87 ? -7.383 5.803 6.724 1.00 90.12 87 THR A C 1
ATOM 637 O O . THR A 1 87 ? -8.587 5.649 6.921 1.00 90.12 87 THR A O 1
ATOM 640 N N . TYR A 1 88 ? -6.474 5.502 7.655 1.00 87.62 88 TYR A N 1
ATOM 641 C CA . TYR A 1 88 ? -6.833 5.001 8.986 1.00 87.62 88 TYR A CA 1
ATOM 642 C C . TYR A 1 88 ? -7.582 6.036 9.825 1.00 87.62 88 TYR A C 1
ATOM 644 O O . TYR A 1 88 ? -8.525 5.683 10.538 1.00 87.62 88 TYR A O 1
ATOM 652 N N . TRP A 1 89 ? -7.232 7.318 9.712 1.00 87.88 89 TRP A N 1
ATOM 653 C CA . TRP A 1 89 ? -7.988 8.388 10.359 1.00 87.88 89 TRP A CA 1
ATOM 654 C C . TRP A 1 89 ? -9.427 8.457 9.830 1.00 87.88 89 TRP A C 1
ATOM 656 O O . TRP A 1 89 ? -10.370 8.470 10.623 1.00 87.88 89 TRP A O 1
ATOM 666 N N . VAL A 1 90 ? -9.615 8.413 8.505 1.00 88.19 90 VAL A N 1
ATOM 667 C CA . VAL A 1 90 ? -10.953 8.363 7.888 1.00 88.19 90 VAL A CA 1
ATOM 668 C C . VAL A 1 90 ? -11.713 7.105 8.317 1.00 88.19 90 VAL A C 1
ATOM 670 O O . VAL A 1 90 ? -12.871 7.206 8.715 1.00 88.19 90 VAL A O 1
ATOM 673 N N . ALA A 1 91 ? -11.070 5.935 8.300 1.00 86.88 91 ALA A N 1
ATOM 674 C CA . ALA A 1 91 ? -11.682 4.679 8.729 1.00 86.88 91 ALA A CA 1
ATOM 675 C C . ALA A 1 91 ? -12.149 4.743 10.192 1.00 86.88 91 ALA A C 1
ATOM 677 O O . ALA A 1 91 ? -13.268 4.341 10.501 1.00 86.88 91 ALA A O 1
ATOM 678 N N . THR A 1 92 ? -11.337 5.327 11.077 1.00 85.81 92 THR A N 1
ATOM 679 C CA . THR A 1 92 ? -11.689 5.526 12.491 1.00 85.81 92 THR A CA 1
ATOM 680 C C . THR A 1 92 ? -12.925 6.413 12.629 1.00 85.81 92 THR A C 1
ATOM 682 O O . THR A 1 92 ? -13.866 6.049 13.330 1.00 85.81 92 THR A O 1
ATOM 685 N N . ARG A 1 93 ? -12.988 7.531 11.892 1.00 87.31 93 ARG A N 1
ATOM 686 C CA . ARG A 1 93 ? -14.168 8.413 11.884 1.00 87.31 93 ARG A CA 1
ATOM 687 C C . ARG A 1 93 ? -15.422 7.702 11.382 1.00 87.31 93 ARG A C 1
ATOM 689 O O . ARG A 1 93 ? -16.494 7.896 11.951 1.00 87.31 93 ARG A O 1
ATOM 696 N N . VAL A 1 94 ? -15.301 6.866 10.352 1.00 86.94 94 VAL A N 1
ATOM 697 C CA . VAL A 1 94 ? -16.421 6.060 9.842 1.00 86.94 94 VAL A CA 1
ATOM 698 C C . VAL A 1 94 ? -16.889 5.057 10.895 1.00 86.94 94 VAL A C 1
ATOM 700 O O . VAL A 1 94 ? -18.088 4.932 11.108 1.00 86.94 94 VAL A O 1
ATOM 703 N N . GLY A 1 95 ? -15.972 4.407 11.613 1.00 83.88 95 GLY A N 1
ATOM 704 C CA . GLY A 1 95 ? -16.322 3.494 12.704 1.00 83.88 95 GLY A CA 1
ATOM 705 C C . GLY A 1 95 ? -17.011 4.181 13.890 1.00 83.88 95 GLY A C 1
ATOM 706 O O . GLY A 1 95 ? -17.895 3.592 14.503 1.00 83.88 95 GLY A O 1
ATOM 707 N N . GLU A 1 96 ? -16.643 5.428 14.194 1.00 84.94 96 GLU A N 1
ATOM 708 C CA . GLU A 1 96 ? -17.167 6.196 15.337 1.00 84.94 96 GLU A CA 1
ATOM 709 C C . GLU A 1 96 ? -18.519 6.882 15.071 1.00 84.94 96 GLU A C 1
ATOM 711 O O . GLU A 1 96 ? -19.220 7.248 16.012 1.00 84.94 96 GLU A O 1
ATOM 716 N N . THR A 1 97 ? -18.893 7.086 13.806 1.00 81.00 97 THR A N 1
ATOM 717 C CA . THR A 1 97 ? -20.046 7.925 13.419 1.00 81.00 97 THR A CA 1
ATOM 718 C C . THR A 1 97 ? -21.392 7.206 13.406 1.00 81.00 97 THR A C 1
ATOM 720 O O . THR A 1 97 ? -22.414 7.863 13.216 1.00 81.00 97 THR A O 1
ATOM 723 N N . GLY A 1 98 ? -21.444 5.891 13.626 1.00 68.88 98 GLY A N 1
ATOM 724 C CA . GLY A 1 98 ? -22.711 5.161 13.592 1.00 68.88 98 GLY A CA 1
ATOM 725 C C . GLY A 1 98 ? -22.880 4.116 14.688 1.00 68.88 98 GLY A C 1
ATOM 726 O O . GLY A 1 98 ? -21.923 3.602 15.259 1.00 68.88 98 GLY A O 1
ATOM 727 N N . HIS A 1 99 ? -24.139 3.777 14.953 1.00 74.25 99 HIS A N 1
ATOM 728 C CA . HIS A 1 99 ? -24.518 2.686 15.843 1.00 74.25 99 HIS A CA 1
ATOM 729 C C . HIS A 1 99 ? -24.750 1.403 15.030 1.00 74.25 99 HIS A C 1
ATOM 731 O O . HIS A 1 99 ? -25.494 1.408 14.050 1.00 74.25 99 HIS A O 1
ATOM 737 N N . GLY A 1 100 ? -24.127 0.297 15.444 1.00 80.00 100 GLY A N 1
ATOM 738 C CA . GLY A 1 100 ? -24.291 -1.025 14.829 1.00 80.00 100 GLY A CA 1
ATOM 739 C C . GLY A 1 100 ? -23.071 -1.516 14.043 1.00 80.00 100 GLY A C 1
ATOM 740 O O . GLY A 1 100 ? -22.001 -0.916 14.069 1.00 80.00 100 GLY A O 1
ATOM 741 N N . LEU A 1 101 ? -23.231 -2.650 13.352 1.00 83.44 101 LEU A N 1
ATOM 742 C CA . LEU A 1 101 ? -22.133 -3.343 12.660 1.00 83.44 101 LEU A CA 1
ATOM 743 C C . LEU A 1 101 ? -21.706 -2.673 11.344 1.00 83.44 101 LEU A C 1
ATOM 745 O O . LEU A 1 101 ? -20.545 -2.779 10.963 1.00 83.44 101 LEU A O 1
ATOM 749 N N . GLY A 1 102 ? -22.614 -1.978 10.651 1.00 86.06 102 GLY A N 1
ATOM 750 C CA . GLY A 1 102 ? -22.341 -1.364 9.342 1.00 86.06 102 GLY A CA 1
ATOM 751 C C . GLY A 1 102 ? -21.137 -0.407 9.334 1.00 86.06 102 GLY A C 1
ATOM 752 O O . GLY A 1 102 ? -20.231 -0.605 8.526 1.00 86.06 102 GLY A O 1
ATOM 753 N N . PRO A 1 103 ? -21.070 0.580 10.246 1.00 87.44 103 PRO A N 1
ATOM 754 C CA . PRO A 1 103 ? -19.925 1.487 10.385 1.00 87.44 103 PRO A CA 1
ATOM 755 C C . PRO A 1 103 ? -18.600 0.770 10.681 1.00 87.44 103 PRO A C 1
ATOM 757 O O . PRO A 1 103 ? -17.575 1.101 10.088 1.00 87.44 103 PRO A O 1
ATOM 760 N N . ALA A 1 104 ? -18.618 -0.257 11.537 1.00 83.75 104 ALA A N 1
ATOM 761 C CA . ALA A 1 104 ? -17.432 -1.052 11.856 1.00 83.75 104 ALA A CA 1
ATOM 762 C C . ALA A 1 104 ? -16.925 -1.843 10.637 1.00 83.75 104 ALA A C 1
ATOM 764 O O . ALA A 1 104 ? -15.729 -1.844 10.346 1.00 83.75 104 ALA A O 1
ATOM 765 N N . VAL A 1 105 ? -17.834 -2.462 9.876 1.00 86.75 105 VAL A N 1
ATOM 766 C CA . VAL A 1 105 ? -17.494 -3.143 8.617 1.00 86.75 105 VAL A CA 1
ATOM 767 C C . VAL A 1 105 ? -16.978 -2.140 7.583 1.00 86.75 105 VAL A C 1
ATOM 769 O O . VAL A 1 105 ? -15.976 -2.407 6.924 1.00 86.75 105 VAL A O 1
ATOM 772 N N . GLY A 1 106 ? -17.601 -0.965 7.475 1.00 86.75 106 GLY A N 1
ATOM 773 C CA . GLY A 1 106 ? -17.147 0.113 6.595 1.00 86.75 106 GLY A CA 1
ATOM 774 C C . GLY A 1 106 ? -15.727 0.576 6.924 1.00 86.75 106 GLY A C 1
ATOM 775 O O . GLY A 1 106 ? -14.892 0.676 6.027 1.00 86.75 106 GLY A O 1
ATOM 776 N N . ALA A 1 107 ? -15.421 0.780 8.207 1.00 86.62 107 ALA A N 1
ATOM 777 C CA . ALA A 1 107 ? -14.080 1.123 8.675 1.00 86.62 107 ALA A CA 1
ATOM 778 C C . ALA A 1 107 ? -13.046 0.041 8.325 1.00 86.62 107 ALA A C 1
ATOM 780 O O . ALA A 1 107 ? -11.961 0.367 7.845 1.00 86.62 107 ALA A O 1
ATOM 781 N N . LEU A 1 108 ? -13.391 -1.241 8.496 1.00 86.75 108 LEU A N 1
ATOM 782 C CA . LEU A 1 108 ? -12.515 -2.359 8.130 1.00 86.75 108 LEU A CA 1
ATOM 783 C C . LEU A 1 108 ? -12.249 -2.412 6.623 1.00 86.75 108 LEU A C 1
ATOM 785 O O . LEU A 1 108 ? -11.102 -2.572 6.213 1.00 86.75 108 LEU A O 1
ATOM 789 N N . VAL A 1 109 ? -13.281 -2.245 5.795 1.00 90.75 109 VAL A N 1
ATOM 790 C CA . VAL A 1 109 ? -13.133 -2.243 4.331 1.00 90.75 109 VAL A CA 1
ATOM 791 C C . VAL A 1 109 ? -12.276 -1.061 3.875 1.00 90.75 109 VAL A C 1
ATOM 793 O O . VAL A 1 109 ? -11.373 -1.235 3.057 1.00 90.75 109 VAL A O 1
ATOM 796 N N . LEU A 1 110 ? -12.505 0.131 4.431 1.00 89.94 110 LEU A N 1
ATOM 797 C CA . LEU A 1 110 ? -11.685 1.306 4.133 1.00 89.94 110 LEU A CA 1
ATOM 798 C C . LEU A 1 110 ? -10.230 1.088 4.549 1.00 89.94 110 LEU A C 1
ATOM 800 O O . LEU A 1 110 ? -9.333 1.349 3.752 1.00 89.94 110 LEU A O 1
ATOM 804 N N . GLY A 1 111 ? -10.000 0.569 5.756 1.00 88.12 111 GLY A N 1
ATOM 805 C CA . GLY A 1 111 ? -8.664 0.275 6.262 1.00 88.12 111 GLY A CA 1
ATOM 806 C C . GLY A 1 111 ? -7.922 -0.772 5.433 1.00 88.12 111 GLY A C 1
ATOM 807 O O . GLY A 1 111 ? -6.746 -0.577 5.170 1.00 88.12 111 GLY A O 1
ATOM 808 N N . ALA A 1 112 ? -8.603 -1.828 4.979 1.00 90.75 112 ALA A N 1
ATOM 809 C CA . ALA A 1 112 ? -7.976 -2.972 4.314 1.00 90.75 112 ALA A CA 1
ATOM 810 C C . ALA A 1 112 ? -7.758 -2.806 2.798 1.00 90.75 112 ALA A C 1
ATOM 812 O O . ALA A 1 112 ? -6.902 -3.480 2.222 1.00 90.75 112 ALA A O 1
ATOM 813 N N . PHE A 1 113 ? -8.549 -1.971 2.118 1.00 93.00 113 PHE A N 1
ATOM 814 C CA . PHE A 1 113 ? -8.513 -1.882 0.649 1.00 93.00 113 PHE A CA 1
ATOM 815 C C . PHE A 1 113 ? -8.096 -0.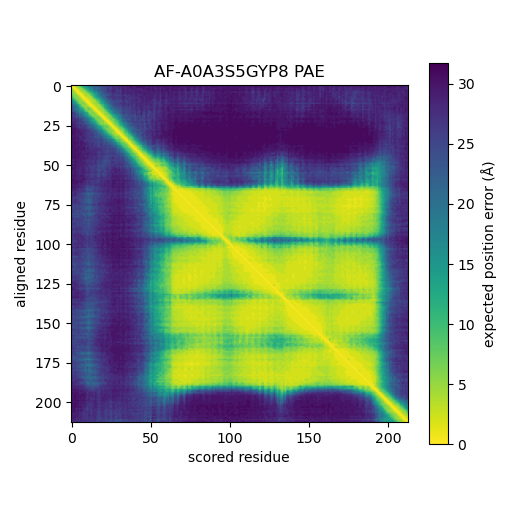514 0.126 1.00 93.00 113 PHE A C 1
ATOM 817 O O . PHE A 1 113 ? -7.488 -0.424 -0.941 1.00 93.00 113 PHE A O 1
ATOM 824 N N . LEU A 1 114 ? -8.388 0.563 0.854 1.00 93.69 114 LEU A N 1
ATOM 825 C CA . LEU A 1 114 ? -8.103 1.904 0.357 1.00 93.69 114 LEU A CA 1
ATOM 826 C C . LEU A 1 114 ? -6.595 2.220 0.310 1.00 93.69 114 LEU A C 1
ATOM 828 O O . LEU A 1 114 ? -6.148 2.735 -0.720 1.00 93.69 114 LEU A O 1
ATOM 832 N N . PRO A 1 115 ? -5.781 1.891 1.338 1.00 93.06 115 PRO A N 1
ATOM 833 C CA . PRO A 1 115 ? -4.361 2.212 1.293 1.00 93.06 115 PRO A CA 1
ATOM 834 C C . PRO A 1 115 ? -3.611 1.522 0.144 1.00 93.06 115 PRO A C 1
ATOM 836 O O . PRO A 1 115 ? -2.907 2.224 -0.581 1.00 93.06 115 PRO A O 1
ATOM 839 N N . PRO A 1 116 ? -3.765 0.206 -0.114 1.00 91.44 116 PRO A N 1
ATOM 840 C CA . PRO A 1 116 ? -3.045 -0.448 -1.206 1.00 91.44 116 PRO A CA 1
ATOM 841 C C . PRO A 1 116 ? -3.351 0.130 -2.581 1.00 91.44 116 PRO A C 1
ATOM 843 O O . PRO A 1 116 ? -2.435 0.283 -3.390 1.00 91.44 116 PRO A O 1
ATOM 846 N N . ILE A 1 117 ? -4.619 0.469 -2.835 1.00 93.38 117 ILE A N 1
ATOM 847 C CA . ILE A 1 117 ? -5.053 1.080 -4.094 1.00 93.38 117 ILE A CA 1
ATOM 848 C C . ILE A 1 117 ? -4.340 2.413 -4.290 1.00 93.38 117 ILE A C 1
ATOM 850 O O . ILE A 1 117 ? -3.729 2.637 -5.335 1.00 93.38 117 ILE A O 1
ATOM 854 N N . LEU A 1 118 ? -4.379 3.286 -3.287 1.00 94.00 118 LEU A N 1
ATOM 855 C CA . LEU A 1 118 ? -3.808 4.623 -3.389 1.00 94.00 118 LEU A CA 1
ATOM 856 C C . LEU A 1 118 ? -2.270 4.590 -3.429 1.00 94.00 118 LEU A C 1
ATOM 858 O O . LEU A 1 118 ? -1.674 5.175 -4.335 1.00 94.00 118 LEU A O 1
ATOM 862 N N . ASN A 1 119 ? -1.632 3.856 -2.513 1.00 93.12 119 ASN A N 1
ATOM 863 C CA . ASN A 1 119 ? -0.172 3.766 -2.409 1.00 93.12 119 ASN A CA 1
ATOM 864 C C . ASN A 1 119 ? 0.437 3.201 -3.689 1.00 93.12 119 ASN A C 1
ATOM 866 O O . ASN A 1 119 ? 1.318 3.814 -4.295 1.00 93.12 119 ASN A O 1
ATOM 870 N N . TYR A 1 120 ? -0.064 2.049 -4.142 1.00 92.38 120 TYR A N 1
ATOM 871 C CA . TYR A 1 120 ? 0.514 1.399 -5.309 1.00 92.38 120 TYR A CA 1
ATOM 872 C C . TYR A 1 120 ? 0.203 2.159 -6.601 1.00 92.38 120 TYR A C 1
ATOM 874 O O . TYR A 1 120 ? 1.030 2.173 -7.507 1.00 92.38 120 TYR A O 1
ATOM 882 N N . THR A 1 121 ? -0.927 2.869 -6.686 1.00 93.88 121 THR A N 1
ATOM 883 C CA . THR A 1 121 ? -1.192 3.752 -7.834 1.00 93.88 121 THR A CA 1
ATOM 884 C C . THR A 1 121 ? -0.164 4.877 -7.926 1.00 93.88 121 THR A C 1
ATOM 886 O O . THR A 1 121 ? 0.354 5.127 -9.015 1.00 93.88 121 THR A O 1
ATOM 889 N N . VAL A 1 122 ? 0.186 5.522 -6.806 1.00 93.94 122 VAL A N 1
ATOM 890 C CA . VAL A 1 122 ? 1.251 6.543 -6.775 1.00 93.94 122 VAL A CA 1
ATOM 891 C C . VAL A 1 122 ? 2.594 5.925 -7.157 1.00 93.94 122 VAL A C 1
ATOM 893 O O . VAL A 1 122 ? 3.299 6.453 -8.020 1.00 93.94 122 VAL A O 1
ATOM 896 N N . GLN A 1 123 ? 2.923 4.784 -6.556 1.00 93.06 123 GLN A N 1
ATOM 897 C CA . GLN A 1 123 ? 4.161 4.060 -6.815 1.00 93.06 123 GLN A CA 1
ATOM 898 C C . GLN A 1 123 ? 4.322 3.701 -8.302 1.00 93.06 123 GLN A C 1
ATOM 900 O O . GLN A 1 123 ? 5.342 4.011 -8.925 1.00 93.06 123 GLN A O 1
ATOM 905 N N . TRP A 1 124 ? 3.275 3.126 -8.891 1.00 92.88 124 TRP A N 1
ATOM 906 C CA . TRP A 1 124 ? 3.214 2.758 -10.300 1.00 92.88 124 TRP A CA 1
ATOM 907 C C . TRP A 1 124 ? 3.267 3.979 -11.224 1.00 92.88 124 TRP A C 1
ATOM 909 O O . TRP A 1 124 ? 3.974 3.956 -12.233 1.00 92.88 124 TRP A O 1
ATOM 919 N N . ALA A 1 125 ? 2.559 5.064 -10.892 1.00 92.19 125 ALA A N 1
ATOM 920 C CA . ALA A 1 125 ? 2.563 6.287 -11.692 1.00 92.19 125 ALA A CA 1
ATOM 921 C C . ALA A 1 125 ? 3.973 6.893 -11.792 1.00 92.19 125 ALA A C 1
ATOM 923 O O . ALA A 1 125 ? 4.406 7.269 -12.886 1.00 92.19 125 ALA A O 1
ATOM 924 N N . VAL A 1 126 ? 4.719 6.915 -10.681 1.00 91.00 126 VAL A N 1
ATOM 925 C CA . VAL A 1 126 ? 6.128 7.344 -10.663 1.00 91.00 126 VAL A CA 1
ATOM 926 C C . VAL A 1 126 ? 7.016 6.364 -11.432 1.00 91.00 126 VAL A C 1
ATOM 928 O O . VAL A 1 126 ? 7.859 6.779 -12.226 1.00 91.00 126 VAL A O 1
ATOM 931 N N . GLY A 1 127 ? 6.810 5.055 -11.270 1.00 87.50 127 GLY A N 1
ATOM 932 C CA . GLY A 1 127 ? 7.535 4.054 -12.056 1.00 87.50 127 GLY A CA 1
ATOM 933 C C . GLY A 1 127 ? 7.356 4.246 -13.561 1.00 87.50 127 GLY A C 1
ATOM 934 O O . GLY A 1 127 ? 8.321 4.202 -14.329 1.00 87.50 127 GLY A O 1
ATOM 935 N N . ARG A 1 128 ? 6.119 4.514 -13.986 1.00 88.44 128 ARG A N 1
ATOM 936 C CA . ARG A 1 128 ? 5.756 4.714 -15.389 1.00 88.44 128 ARG A CA 1
ATOM 937 C C . ARG A 1 128 ? 6.293 6.023 -15.963 1.00 88.44 128 ARG A C 1
ATOM 939 O O . ARG A 1 128 ? 6.611 6.038 -17.150 1.00 88.44 128 ARG A O 1
ATOM 946 N N . SER A 1 129 ? 6.404 7.092 -15.172 1.00 87.75 129 SER A N 1
ATOM 947 C CA . SER A 1 129 ? 6.984 8.356 -15.649 1.00 87.75 129 SER A CA 1
ATOM 948 C C . SER A 1 129 ? 8.488 8.238 -15.917 1.00 87.75 129 SER A C 1
ATOM 950 O O . SER A 1 129 ? 8.993 8.860 -16.848 1.00 87.75 129 SER A O 1
ATOM 952 N N . ILE A 1 130 ? 9.189 7.389 -15.160 1.00 85.44 130 ILE A N 1
ATOM 953 C CA . ILE A 1 130 ? 10.640 7.183 -15.284 1.00 85.44 130 ILE A CA 1
ATOM 954 C C . ILE A 1 130 ? 10.980 6.120 -16.329 1.00 85.44 130 ILE A C 1
ATOM 956 O O . ILE A 1 130 ? 11.919 6.285 -17.109 1.00 85.44 130 ILE A O 1
ATOM 960 N N . ALA A 1 131 ? 10.229 5.018 -16.356 1.00 82.56 131 ALA A N 1
ATOM 961 C CA . ALA A 1 131 ? 10.428 3.928 -17.304 1.00 82.56 131 ALA A CA 1
ATOM 962 C C . ALA A 1 131 ? 9.093 3.498 -17.943 1.00 82.56 131 ALA A C 1
ATOM 964 O O . ALA A 1 131 ? 8.506 2.478 -17.557 1.00 82.56 131 ALA A O 1
ATOM 965 N N . PRO A 1 132 ? 8.607 4.245 -18.954 1.00 81.75 132 PRO A N 1
ATOM 966 C CA . PRO A 1 132 ? 7.342 3.950 -19.614 1.00 81.75 132 PRO A CA 1
ATOM 967 C C . PRO A 1 132 ? 7.301 2.526 -20.182 1.00 81.75 132 PRO A C 1
ATOM 969 O O . PRO A 1 132 ? 8.225 2.077 -20.856 1.00 81.75 132 PRO A O 1
ATOM 972 N N . GLY A 1 133 ? 6.213 1.801 -19.909 1.00 75.94 133 GLY A N 1
ATOM 973 C CA . GLY A 1 133 ? 5.979 0.451 -20.440 1.00 75.94 133 GLY A CA 1
ATOM 974 C C . GLY A 1 133 ? 6.801 -0.675 -19.797 1.00 75.94 133 GLY A C 1
ATOM 975 O O . GLY A 1 133 ? 6.582 -1.837 -20.144 1.00 75.94 133 GLY A O 1
ATOM 976 N N . ARG A 1 134 ? 7.702 -0.356 -18.855 1.00 78.56 134 ARG A N 1
ATOM 977 C CA . ARG A 1 134 ? 8.493 -1.341 -18.101 1.00 78.56 134 ARG A CA 1
ATOM 978 C C . ARG A 1 134 ? 7.629 -2.118 -17.111 1.00 78.56 134 ARG A C 1
ATOM 980 O O . ARG A 1 134 ? 7.696 -3.345 -17.092 1.00 78.56 134 ARG A O 1
ATOM 987 N N . ASP A 1 135 ? 6.829 -1.395 -16.331 1.00 80.25 135 ASP A N 1
ATOM 988 C CA . ASP A 1 135 ? 6.091 -1.930 -15.188 1.00 80.25 135 ASP A CA 1
ATOM 989 C C . ASP A 1 135 ? 4.643 -2.327 -15.530 1.00 80.25 135 ASP A C 1
ATOM 991 O O . ASP A 1 135 ? 3.934 -1.634 -16.276 1.00 80.25 135 ASP A O 1
ATOM 995 N N . ARG A 1 136 ? 4.196 -3.455 -14.970 1.00 83.50 136 ARG A N 1
ATOM 996 C CA . ARG A 1 136 ? 2.821 -3.955 -15.065 1.00 83.50 136 ARG A CA 1
ATOM 997 C C . ARG A 1 136 ? 2.122 -3.675 -13.739 1.00 83.50 136 ARG A C 1
ATOM 999 O O . ARG A 1 136 ? 2.523 -4.207 -12.717 1.00 83.50 136 ARG A O 1
ATOM 1006 N N . PHE A 1 137 ? 1.014 -2.938 -13.790 1.00 88.56 137 PHE A N 1
ATOM 1007 C CA . PHE 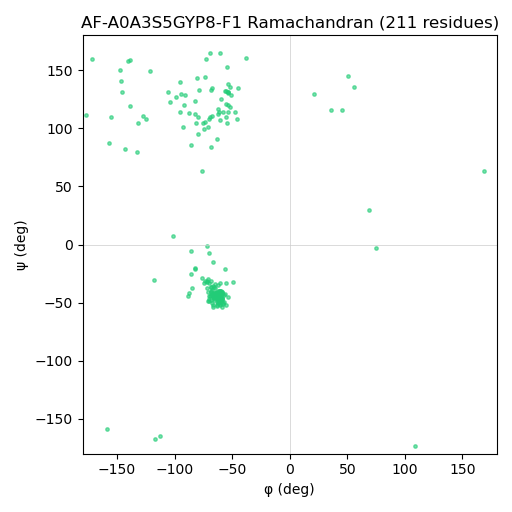A 1 137 ? 0.255 -2.575 -12.591 1.00 88.56 137 PHE A CA 1
ATOM 1008 C C . PHE A 1 137 ? -0.223 -3.802 -11.790 1.00 88.56 137 PHE A C 1
ATOM 1010 O O . PHE A 1 137 ? -0.010 -3.903 -10.590 1.00 88.56 137 PHE A O 1
ATOM 1017 N N . TRP A 1 138 ? -0.858 -4.769 -12.458 1.00 92.69 138 TRP A N 1
ATOM 1018 C CA . TRP A 1 138 ? -1.571 -5.852 -11.771 1.00 92.69 138 TRP A CA 1
ATOM 1019 C C . TRP A 1 138 ? -0.719 -6.701 -10.814 1.00 92.69 138 TRP A C 1
ATOM 1021 O O . TRP A 1 138 ? -1.134 -6.864 -9.669 1.00 92.69 138 TRP A O 1
ATOM 1031 N N . PRO A 1 139 ? 0.449 -7.240 -11.214 1.00 91.75 139 PRO A N 1
ATOM 1032 C CA . PRO A 1 139 ? 1.242 -8.075 -10.316 1.00 91.75 139 PRO A CA 1
ATOM 1033 C C . PRO A 1 139 ? 1.702 -7.344 -9.052 1.00 91.75 139 PRO A C 1
ATOM 1035 O O . PRO A 1 139 ? 1.541 -7.876 -7.956 1.00 91.75 139 PRO A O 1
ATOM 1038 N N . GLY A 1 140 ? 2.238 -6.125 -9.184 1.00 89.62 140 GLY A N 1
ATOM 1039 C CA . GLY A 1 140 ? 2.695 -5.362 -8.023 1.00 89.62 140 GLY A CA 1
ATOM 1040 C C . GLY A 1 140 ? 1.537 -4.920 -7.128 1.00 89.62 140 GLY A C 1
ATOM 1041 O O . GLY A 1 140 ? 1.660 -5.010 -5.908 1.00 89.62 140 GLY A O 1
ATOM 1042 N N . PHE A 1 141 ? 0.388 -4.558 -7.713 1.00 93.12 141 PHE A N 1
ATOM 1043 C CA . PHE A 1 141 ? -0.824 -4.230 -6.960 1.00 93.12 141 PHE A CA 1
ATOM 1044 C C . PHE A 1 141 ? -1.300 -5.408 -6.106 1.00 93.12 141 PHE A C 1
ATOM 1046 O O . PHE A 1 141 ? -1.570 -5.235 -4.921 1.00 93.12 141 PHE A O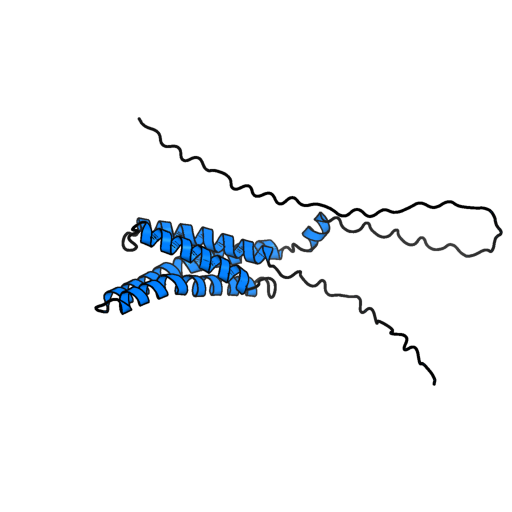 1
ATOM 1053 N N . LEU A 1 142 ? -1.374 -6.612 -6.685 1.00 94.06 142 LEU A N 1
ATOM 1054 C CA . LEU A 1 142 ? -1.820 -7.808 -5.966 1.00 94.06 142 LEU A CA 1
ATOM 1055 C C . LEU A 1 142 ? -0.879 -8.160 -4.816 1.00 94.06 142 LEU A C 1
ATOM 1057 O O . LEU A 1 142 ? -1.346 -8.448 -3.716 1.00 94.06 142 LEU A O 1
ATOM 1061 N N . VAL A 1 143 ? 0.434 -8.102 -5.051 1.00 92.62 143 VAL A N 1
ATOM 1062 C CA . VAL A 1 143 ? 1.429 -8.346 -4.000 1.00 92.62 143 VAL A CA 1
ATOM 1063 C C . VAL A 1 143 ? 1.270 -7.332 -2.871 1.00 92.62 143 VAL A C 1
ATOM 1065 O O . VAL A 1 143 ? 1.196 -7.738 -1.715 1.00 92.62 143 VAL A O 1
ATOM 1068 N N . ASN A 1 144 ? 1.132 -6.048 -3.207 1.00 92.19 144 ASN A N 1
ATOM 1069 C CA . ASN A 1 144 ? 0.919 -4.975 -2.240 1.00 92.19 144 ASN A CA 1
ATOM 1070 C C . ASN A 1 144 ? -0.386 -5.144 -1.439 1.00 92.19 144 ASN A C 1
ATOM 1072 O O . ASN A 1 144 ? -0.411 -4.930 -0.232 1.00 92.19 144 ASN A O 1
ATOM 1076 N N . GLN A 1 145 ? -1.479 -5.549 -2.093 1.00 94.31 145 GLN A N 1
ATOM 1077 C CA . GLN A 1 145 ? -2.770 -5.773 -1.438 1.00 94.31 145 GLN A CA 1
ATOM 1078 C C . GLN A 1 145 ? -2.729 -6.974 -0.486 1.00 94.31 145 GLN A C 1
ATOM 1080 O O . GLN A 1 145 ? -3.275 -6.899 0.614 1.00 94.31 145 GLN A O 1
ATOM 1085 N N . VAL A 1 146 ? -2.100 -8.079 -0.894 1.00 94.75 146 VAL A N 1
ATOM 1086 C CA . VAL A 1 146 ? -1.988 -9.286 -0.062 1.00 94.75 146 VAL A CA 1
ATOM 1087 C C . VAL A 1 146 ? -1.074 -9.037 1.136 1.00 94.75 146 VAL A C 1
ATOM 1089 O O . VAL A 1 146 ? -1.423 -9.424 2.252 1.00 94.75 146 VAL A O 1
ATOM 1092 N N . SER A 1 147 ? 0.066 -8.369 0.934 1.00 93.50 147 SER A N 1
ATOM 1093 C CA . SER A 1 147 ? 0.981 -8.042 2.029 1.00 93.50 147 SER A CA 1
ATOM 1094 C C . SER A 1 147 ? 0.342 -7.074 3.022 1.00 93.50 147 SER A C 1
ATOM 1096 O O . SER A 1 147 ? 0.368 -7.347 4.222 1.00 93.50 147 SER A O 1
ATOM 1098 N N . HIS A 1 148 ? -0.321 -6.021 2.535 1.00 94.31 148 HIS A N 1
ATOM 1099 C CA . HIS A 1 148 ? -1.074 -5.101 3.384 1.00 94.31 148 HIS A CA 1
ATOM 1100 C C . HIS A 1 148 ? -2.164 -5.814 4.177 1.00 94.31 148 HIS A C 1
ATOM 1102 O O . HIS A 1 148 ? -2.256 -5.626 5.383 1.00 94.31 148 HIS A O 1
ATOM 1108 N N . LEU A 1 149 ? -2.960 -6.675 3.538 1.00 93.81 149 LEU A N 1
ATOM 1109 C CA . LEU A 1 149 ? -4.019 -7.400 4.235 1.00 93.81 149 LEU A CA 1
ATOM 1110 C C . LEU A 1 149 ? -3.449 -8.290 5.350 1.00 93.81 149 LEU A C 1
ATOM 1112 O O . LEU A 1 149 ? -4.011 -8.338 6.441 1.00 93.81 149 LEU A O 1
ATOM 1116 N N . GLY A 1 150 ? -2.314 -8.951 5.103 1.00 91.81 150 GLY A N 1
ATOM 1117 C CA . GLY A 1 150 ? -1.612 -9.732 6.121 1.00 91.81 150 GLY A CA 1
ATOM 1118 C C . GLY A 1 150 ? -1.151 -8.881 7.308 1.00 91.81 150 GLY A C 1
ATOM 1119 O O . GLY A 1 150 ? -1.377 -9.263 8.457 1.00 91.81 150 GLY A O 1
ATOM 1120 N N . ILE A 1 151 ? -0.562 -7.712 7.042 1.00 91.69 151 ILE A N 1
ATOM 1121 C CA . ILE A 1 151 ? -0.122 -6.769 8.082 1.00 91.69 151 ILE A CA 1
ATOM 1122 C C . ILE A 1 151 ? -1.323 -6.208 8.846 1.00 91.69 151 ILE A C 1
ATOM 1124 O O . ILE A 1 151 ? -1.310 -6.191 10.073 1.00 91.69 151 ILE A O 1
ATOM 1128 N N . PHE A 1 152 ? -2.372 -5.796 8.139 1.00 89.62 152 PHE A N 1
ATOM 1129 C CA . PHE A 1 152 ? -3.582 -5.218 8.710 1.00 89.62 152 PHE A CA 1
ATOM 1130 C C . PHE A 1 152 ? -4.306 -6.217 9.617 1.00 89.62 152 PHE A C 1
ATOM 1132 O O . PHE A 1 152 ? -4.591 -5.904 10.771 1.00 89.62 152 PHE A O 1
ATOM 1139 N N . ILE A 1 153 ? -4.539 -7.447 9.144 1.00 89.12 153 ILE A N 1
ATOM 1140 C CA . ILE A 1 153 ? -5.131 -8.514 9.964 1.00 89.12 153 ILE A CA 1
ATOM 1141 C C . ILE A 1 153 ? -4.227 -8.821 11.161 1.00 89.12 153 ILE A C 1
ATOM 1143 O O . ILE A 1 153 ? -4.722 -8.924 12.281 1.00 89.12 153 ILE A O 1
ATOM 1147 N N . GLY A 1 154 ? -2.911 -8.927 10.948 1.00 88.56 154 GLY A N 1
ATOM 1148 C CA . GLY A 1 154 ? -1.947 -9.159 12.023 1.00 88.56 154 GLY A CA 1
ATOM 1149 C C . GLY A 1 154 ? -1.975 -8.064 13.091 1.00 88.56 154 GLY A C 1
ATOM 1150 O O . GLY A 1 154 ? -1.951 -8.372 14.280 1.00 88.56 154 GLY A O 1
ATOM 1151 N N . ALA A 1 155 ? -2.097 -6.800 12.686 1.00 87.62 155 ALA A N 1
ATOM 1152 C CA . ALA A 1 155 ? -2.220 -5.661 13.587 1.00 87.62 155 ALA A CA 1
ATOM 1153 C C . ALA A 1 155 ? -3.541 -5.695 14.371 1.00 87.62 155 ALA A C 1
ATOM 1155 O O . ALA A 1 155 ? -3.530 -5.527 15.589 1.00 87.62 155 ALA A O 1
ATOM 1156 N N . VAL A 1 156 ? -4.666 -5.970 13.702 1.00 85.12 156 VAL A N 1
ATOM 1157 C CA . VAL A 1 156 ? -5.985 -6.069 14.349 1.00 85.12 156 VAL A CA 1
ATOM 1158 C C . VAL A 1 156 ? -6.021 -7.221 15.357 1.00 85.12 156 VAL A C 1
ATOM 1160 O O . VAL A 1 156 ? -6.403 -7.016 16.507 1.00 85.12 156 VAL A O 1
ATOM 1163 N N . VAL A 1 157 ? -5.582 -8.421 14.963 1.00 88.31 157 VAL A N 1
ATOM 1164 C CA . VAL A 1 157 ? -5.546 -9.606 15.843 1.00 88.31 157 VAL A CA 1
ATOM 1165 C C . VAL A 1 157 ? -4.531 -9.431 16.973 1.00 88.31 157 VAL A C 1
ATOM 1167 O O . VAL A 1 157 ? -4.783 -9.852 18.099 1.00 88.31 157 VAL A O 1
ATOM 1170 N N . GLY A 1 158 ? -3.403 -8.776 16.696 1.00 86.00 158 GLY A N 1
ATOM 1171 C CA . GLY A 1 158 ? -2.378 -8.443 17.684 1.00 86.00 158 GLY A CA 1
ATOM 1172 C C . GLY A 1 158 ? -2.777 -7.337 18.664 1.00 86.00 158 GLY A C 1
ATOM 1173 O O . GLY A 1 158 ? -1.981 -7.006 19.541 1.00 86.00 158 GLY A O 1
ATOM 1174 N N . GLY A 1 159 ? -3.976 -6.755 18.532 1.00 83.69 159 GLY A N 1
ATOM 1175 C CA . GLY A 1 159 ? -4.460 -5.693 19.415 1.00 83.69 159 GLY A CA 1
ATOM 1176 C C . GLY A 1 159 ? -3.702 -4.375 19.249 1.00 83.69 159 GLY A C 1
ATOM 1177 O O . GLY A 1 159 ? -3.551 -3.626 20.215 1.00 83.69 159 GLY A O 1
ATOM 1178 N N . ALA A 1 160 ? -3.186 -4.095 18.050 1.00 82.56 160 ALA A N 1
ATOM 1179 C CA . ALA A 1 160 ? -2.488 -2.852 17.774 1.00 82.56 160 ALA A CA 1
ATOM 1180 C C . ALA A 1 160 ? -3.430 -1.657 17.957 1.00 82.56 160 ALA A C 1
ATOM 1182 O O . ALA A 1 160 ? -4.412 -1.488 17.235 1.00 82.56 160 ALA A O 1
ATOM 1183 N N . ASP A 1 161 ? -3.097 -0.800 18.918 1.00 80.25 161 ASP A N 1
ATOM 1184 C CA . ASP A 1 161 ? -3.776 0.473 19.091 1.00 80.25 161 ASP A CA 1
ATOM 1185 C C . ASP A 1 161 ? -3.219 1.511 18.108 1.00 80.25 161 ASP A C 1
ATOM 1187 O O . ASP A 1 161 ? -2.138 2.065 18.311 1.00 80.25 161 ASP A O 1
ATOM 1191 N N . PHE A 1 162 ? -3.975 1.803 17.051 1.00 74.44 162 PHE A N 1
ATOM 1192 C CA . PHE A 1 162 ? -3.626 2.841 16.078 1.00 74.44 162 PHE A CA 1
ATOM 1193 C C . PHE A 1 162 ? -3.739 4.270 16.637 1.00 74.44 162 PHE A C 1
ATOM 1195 O O . PHE A 1 162 ? -3.305 5.217 15.980 1.00 74.44 162 PHE A O 1
ATOM 1202 N N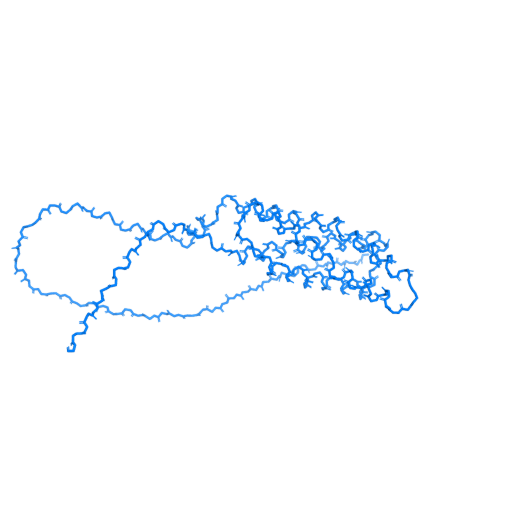 . ARG A 1 163 ? -4.275 4.447 17.854 1.00 76.25 163 ARG A N 1
ATOM 1203 C CA . ARG A 1 163 ? -4.217 5.716 18.596 1.00 76.25 163 ARG A CA 1
ATOM 1204 C C . ARG A 1 163 ? -2.890 5.880 19.339 1.00 76.25 163 ARG A C 1
ATOM 1206 O O . ARG A 1 163 ? -2.488 7.007 19.627 1.00 76.25 163 ARG A O 1
ATOM 1213 N N . ASN A 1 164 ? -2.176 4.784 19.604 1.00 81.81 164 ASN A N 1
ATOM 1214 C CA . ASN A 1 164 ? -0.817 4.824 20.120 1.00 81.81 164 ASN A CA 1
ATOM 1215 C C . ASN A 1 164 ? 0.161 5.098 18.970 1.00 81.81 164 ASN A C 1
ATOM 1217 O O . ASN A 1 164 ? 0.423 4.236 18.127 1.00 81.81 164 ASN A O 1
ATOM 1221 N N . LEU A 1 165 ? 0.745 6.300 18.971 1.00 78.00 165 LEU A N 1
ATOM 1222 C CA . LEU A 1 165 ? 1.689 6.738 17.942 1.00 78.00 165 LEU A CA 1
ATOM 1223 C C . LEU A 1 165 ? 2.873 5.779 17.769 1.00 78.00 165 LEU A C 1
ATOM 1225 O O . LEU A 1 165 ? 3.339 5.618 16.646 1.00 78.00 165 LEU A O 1
ATOM 1229 N N . GLY A 1 166 ? 3.343 5.116 18.829 1.00 80.81 166 GLY A N 1
ATOM 1230 C CA . GLY A 1 166 ? 4.446 4.157 18.739 1.00 80.81 166 GLY A CA 1
ATOM 1231 C C . GLY A 1 166 ? 4.078 2.920 17.919 1.00 80.81 166 GLY A C 1
ATOM 1232 O O . GLY A 1 166 ? 4.814 2.544 17.007 1.00 80.81 166 GLY A O 1
ATOM 1233 N N . HIS A 1 167 ? 2.915 2.325 18.193 1.00 80.94 167 HIS A N 1
ATOM 1234 C CA . HIS A 1 167 ? 2.424 1.154 17.460 1.00 80.94 167 HIS A CA 1
ATOM 1235 C C . HIS A 1 167 ? 2.055 1.519 16.021 1.00 80.94 167 HIS A C 1
ATOM 1237 O O . HIS A 1 167 ? 2.507 0.860 15.085 1.00 80.94 167 HIS A O 1
ATOM 1243 N N . ALA A 1 168 ? 1.304 2.609 15.838 1.00 81.38 168 ALA A N 1
ATOM 1244 C CA . ALA A 1 168 ? 0.906 3.088 14.520 1.00 81.38 168 ALA A CA 1
ATOM 1245 C C . ALA A 1 168 ? 2.124 3.409 13.639 1.00 81.38 168 ALA A C 1
ATOM 1247 O O . ALA A 1 168 ? 2.193 2.960 12.498 1.00 81.38 168 ALA A O 1
ATOM 1248 N N . THR A 1 169 ? 3.119 4.121 14.178 1.00 85.00 169 THR A N 1
ATOM 1249 C CA . THR A 1 169 ? 4.333 4.483 13.428 1.00 85.00 169 THR A CA 1
ATOM 1250 C C . THR A 1 169 ? 5.164 3.254 13.082 1.00 85.00 169 THR A C 1
ATOM 1252 O O . THR A 1 169 ? 5.624 3.140 11.948 1.00 85.00 169 THR A O 1
ATOM 1255 N N . ALA A 1 170 ? 5.345 2.315 14.017 1.00 88.25 170 ALA A N 1
ATOM 1256 C CA . ALA A 1 170 ? 6.105 1.094 13.755 1.00 88.25 170 ALA A CA 1
ATOM 1257 C C . ALA A 1 170 ? 5.458 0.243 12.651 1.00 88.25 170 ALA A C 1
ATOM 1259 O O . ALA A 1 170 ? 6.163 -0.244 11.766 1.00 88.25 170 ALA A O 1
ATOM 1260 N N . ILE A 1 171 ? 4.127 0.116 12.671 1.00 88.44 171 ILE A N 1
ATOM 1261 C CA . ILE A 1 171 ? 3.372 -0.614 11.648 1.00 88.44 171 ILE A CA 1
ATOM 1262 C C . ILE A 1 171 ? 3.474 0.100 10.301 1.00 88.44 171 ILE A C 1
ATOM 1264 O O . ILE A 1 171 ? 3.884 -0.525 9.331 1.00 88.44 171 ILE A O 1
ATOM 1268 N N . VAL A 1 172 ? 3.179 1.404 10.243 1.00 89.56 172 VAL A N 1
ATOM 1269 C CA . VAL A 1 172 ? 3.199 2.177 8.988 1.00 89.56 172 VAL A CA 1
ATOM 1270 C C . VAL A 1 172 ? 4.594 2.199 8.370 1.00 89.56 172 VAL A C 1
ATOM 1272 O O . VAL A 1 172 ? 4.729 2.007 7.166 1.00 89.56 172 VAL A O 1
ATOM 1275 N N . LEU A 1 173 ? 5.652 2.392 9.165 1.00 92.25 173 LEU A N 1
ATOM 1276 C CA . LEU A 1 173 ? 7.019 2.354 8.645 1.00 92.25 173 LEU A CA 1
ATOM 1277 C C . LEU A 1 173 ? 7.396 0.947 8.183 1.00 92.25 173 LEU A C 1
ATOM 1279 O O . LEU A 1 173 ? 7.867 0.789 7.058 1.00 92.25 173 LEU A O 1
ATOM 1283 N N . GLY A 1 174 ? 7.178 -0.074 9.017 1.00 90.06 174 GLY A N 1
ATOM 1284 C CA . GLY A 1 174 ? 7.493 -1.459 8.662 1.00 90.06 174 GLY A CA 1
ATOM 1285 C C . GLY A 1 174 ? 6.784 -1.888 7.379 1.00 90.06 174 GLY A C 1
ATOM 1286 O O . GLY A 1 174 ? 7.398 -2.465 6.480 1.00 90.06 174 GLY A O 1
ATOM 1287 N N . GLU A 1 175 ? 5.518 -1.513 7.260 1.00 92.06 175 GLU A N 1
ATOM 1288 C CA . GLU A 1 175 ? 4.722 -1.738 6.072 1.00 92.06 175 GLU A CA 1
ATOM 1289 C C . GLU A 1 175 ? 5.231 -0.948 4.865 1.00 92.06 175 GLU A C 1
ATOM 1291 O O . GLU A 1 175 ? 5.408 -1.533 3.799 1.00 92.06 175 GLU A O 1
ATOM 1296 N N . ALA A 1 176 ? 5.541 0.341 5.022 1.00 92.75 176 ALA A N 1
ATOM 1297 C CA . ALA A 1 176 ? 6.076 1.172 3.949 1.00 92.75 176 ALA A CA 1
ATOM 1298 C C . ALA A 1 176 ? 7.322 0.548 3.318 1.00 92.75 176 ALA A C 1
ATOM 1300 O O . ALA A 1 176 ? 7.415 0.480 2.092 1.00 92.75 176 ALA A O 1
ATOM 1301 N N . PHE A 1 177 ? 8.256 0.043 4.124 1.00 93.75 177 PHE A N 1
ATOM 1302 C CA . PHE A 1 177 ? 9.458 -0.615 3.613 1.00 93.75 177 PHE A CA 1
ATOM 1303 C C . PHE A 1 177 ? 9.152 -1.970 2.964 1.00 93.75 177 PHE A C 1
ATOM 1305 O O . PHE A 1 177 ? 9.625 -2.237 1.854 1.00 93.75 177 PHE A O 1
ATOM 1312 N N . LEU A 1 1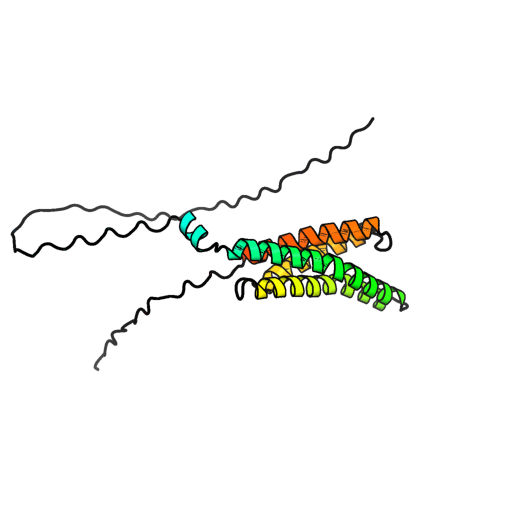78 ? 8.359 -2.815 3.629 1.00 92.31 178 LEU A N 1
ATOM 1313 C CA . LEU A 1 178 ? 8.066 -4.167 3.156 1.00 92.31 178 LEU A CA 1
ATOM 1314 C C . LEU A 1 178 ? 7.245 -4.146 1.861 1.00 92.31 178 LEU A C 1
ATOM 1316 O O . LEU A 1 178 ? 7.665 -4.720 0.856 1.00 92.31 178 LEU A O 1
ATOM 1320 N N . ASN A 1 179 ? 6.115 -3.443 1.860 1.00 91.56 179 ASN A N 1
ATOM 1321 C CA . ASN A 1 179 ? 5.209 -3.365 0.721 1.00 91.56 179 ASN A CA 1
ATOM 1322 C C . ASN A 1 179 ? 5.883 -2.722 -0.489 1.00 91.56 179 ASN A C 1
ATOM 1324 O O . ASN A 1 179 ? 5.852 -3.282 -1.585 1.00 91.56 179 ASN A O 1
ATOM 1328 N N . SER A 1 180 ? 6.573 -1.594 -0.291 1.00 90.50 180 SER A N 1
ATOM 1329 C CA . SER A 1 180 ? 7.263 -0.905 -1.388 1.00 90.50 180 SER A CA 1
ATOM 1330 C C . SER A 1 180 ? 8.399 -1.744 -1.957 1.00 90.50 180 SER A C 1
ATOM 1332 O O . SER A 1 180 ? 8.609 -1.747 -3.174 1.00 90.50 180 SER A O 1
ATOM 1334 N N . GLY A 1 181 ? 9.119 -2.473 -1.099 1.00 90.69 181 GLY A N 1
ATOM 1335 C CA . GLY A 1 181 ? 10.158 -3.413 -1.503 1.00 90.69 181 GLY A CA 1
ATOM 1336 C C . GLY A 1 181 ? 9.593 -4.556 -2.344 1.00 90.69 181 GLY A C 1
ATOM 1337 O O . GLY A 1 181 ? 10.046 -4.765 -3.469 1.00 90.69 181 GLY A O 1
ATOM 1338 N N . LEU A 1 182 ? 8.564 -5.243 -1.843 1.00 90.94 182 LEU A N 1
ATOM 1339 C CA . LEU A 1 182 ? 7.903 -6.351 -2.537 1.00 90.94 182 LEU A CA 1
ATOM 1340 C C . LEU A 1 182 ? 7.290 -5.914 -3.872 1.00 90.94 182 LEU A C 1
ATOM 1342 O O . LEU A 1 182 ? 7.481 -6.583 -4.891 1.00 90.94 182 LEU A O 1
ATOM 1346 N N . ALA A 1 183 ? 6.618 -4.765 -3.897 1.00 89.62 183 ALA A N 1
ATOM 1347 C CA . ALA A 1 183 ? 6.064 -4.174 -5.107 1.00 89.62 183 ALA A CA 1
ATOM 1348 C C . ALA A 1 183 ? 7.160 -3.858 -6.140 1.00 89.62 183 ALA A C 1
ATOM 1350 O O . ALA A 1 183 ? 7.018 -4.191 -7.316 1.00 89.62 183 ALA A O 1
ATOM 1351 N N . THR A 1 184 ? 8.289 -3.288 -5.707 1.00 89.81 184 THR A N 1
ATOM 1352 C CA . THR A 1 184 ? 9.423 -2.965 -6.594 1.00 89.81 184 THR A CA 1
ATOM 1353 C C . THR A 1 184 ? 10.122 -4.218 -7.118 1.00 89.81 184 THR A C 1
ATOM 1355 O O . THR A 1 184 ? 10.441 -4.296 -8.304 1.00 89.81 184 THR A O 1
ATOM 1358 N N . MET A 1 185 ? 10.318 -5.234 -6.273 1.00 90.06 185 MET A N 1
ATOM 1359 C CA . MET A 1 185 ? 10.841 -6.532 -6.714 1.00 90.06 185 MET A CA 1
ATOM 1360 C C . MET A 1 185 ? 9.906 -7.182 -7.734 1.00 90.06 185 MET A C 1
ATOM 1362 O O . MET A 1 185 ? 10.365 -7.701 -8.748 1.00 90.06 185 MET A O 1
ATOM 1366 N N . THR A 1 186 ? 8.595 -7.111 -7.504 1.00 88.88 186 THR A N 1
ATOM 1367 C CA . THR A 1 186 ? 7.588 -7.661 -8.418 1.00 88.88 186 THR A CA 1
ATOM 1368 C C . THR A 1 186 ? 7.583 -6.926 -9.756 1.00 88.88 186 THR A C 1
ATOM 1370 O O . THR A 1 186 ? 7.539 -7.573 -10.805 1.00 88.88 186 THR A O 1
ATOM 1373 N N . ALA A 1 187 ? 7.701 -5.598 -9.747 1.00 85.94 187 ALA A N 1
ATOM 1374 C CA . ALA A 1 187 ? 7.855 -4.795 -10.959 1.00 85.94 187 ALA A CA 1
ATOM 1375 C C . ALA A 1 187 ? 9.104 -5.208 -11.756 1.00 85.94 187 ALA A C 1
ATOM 1377 O O . ALA A 1 187 ? 9.043 -5.371 -12.975 1.00 85.94 187 ALA A O 1
ATOM 1378 N N . GLU A 1 188 ? 10.227 -5.469 -11.078 1.00 86.06 188 GLU A N 1
ATOM 1379 C CA . GLU A 1 188 ? 11.447 -5.960 -11.729 1.00 86.06 188 GLU A CA 1
ATOM 1380 C C . GLU A 1 188 ? 11.313 -7.392 -12.265 1.00 86.06 188 GLU A C 1
ATOM 1382 O O . GLU A 1 188 ? 11.795 -7.682 -13.361 1.00 86.06 188 GLU A O 1
ATOM 1387 N N . LEU A 1 189 ? 10.649 -8.290 -11.535 1.00 85.81 189 LEU A N 1
ATOM 1388 C CA . LEU A 1 189 ? 10.450 -9.681 -11.956 1.00 85.81 189 LEU A CA 1
ATOM 1389 C C . LEU A 1 189 ? 9.453 -9.809 -13.111 1.00 85.81 189 LEU A C 1
ATOM 1391 O O . LEU A 1 189 ? 9.588 -10.696 -13.952 1.00 85.81 189 LEU A O 1
ATOM 1395 N N . THR A 1 190 ? 8.463 -8.920 -13.171 1.00 83.38 190 THR A N 1
ATOM 1396 C CA . THR A 1 190 ? 7.400 -8.941 -14.189 1.00 83.38 190 THR A CA 1
ATOM 1397 C C . THR A 1 190 ? 7.616 -7.928 -15.312 1.00 83.38 190 THR A C 1
ATOM 1399 O O . THR A 1 190 ? 6.747 -7.767 -16.186 1.00 83.38 190 THR A O 1
ATOM 1402 N N . ARG A 1 191 ? 8.786 -7.273 -15.317 1.00 79.12 191 ARG A N 1
ATOM 1403 C CA . ARG A 1 191 ? 9.147 -6.248 -16.294 1.00 79.12 191 ARG A CA 1
ATOM 1404 C C . ARG A 1 191 ? 8.979 -6.767 -17.714 1.00 79.12 191 ARG A C 1
ATOM 1406 O O . ARG A 1 191 ? 9.354 -7.898 -18.037 1.00 79.12 191 ARG A O 1
ATOM 1413 N N . ARG A 1 192 ? 8.435 -5.935 -18.599 1.00 70.19 192 ARG A N 1
ATOM 1414 C CA . ARG A 1 192 ? 8.428 -6.274 -20.027 1.00 70.19 192 ARG A CA 1
ATOM 1415 C C . ARG A 1 192 ? 9.868 -6.236 -20.550 1.00 70.19 192 ARG A C 1
ATOM 1417 O O . ARG A 1 192 ? 10.570 -5.261 -20.267 1.00 70.19 192 ARG A O 1
ATOM 1424 N N . PRO A 1 193 ? 10.319 -7.250 -21.315 1.00 61.03 193 PRO A N 1
ATOM 1425 C CA . PRO A 1 193 ? 11.563 -7.133 -22.057 1.00 61.03 193 PRO A CA 1
ATOM 1426 C C . PRO A 1 193 ? 11.471 -5.872 -22.908 1.00 61.03 193 PRO A C 1
ATOM 1428 O O . PRO A 1 193 ? 10.462 -5.651 -23.584 1.00 61.03 193 PRO A O 1
ATOM 1431 N N . ARG A 1 194 ? 12.502 -5.027 -22.857 1.00 59.22 194 ARG A N 1
ATOM 1432 C CA . ARG A 1 194 ? 12.627 -3.926 -23.808 1.00 59.22 194 ARG A CA 1
ATOM 1433 C C . ARG A 1 194 ? 12.645 -4.604 -25.172 1.00 59.22 194 ARG A C 1
ATOM 1435 O O . ARG A 1 194 ? 13.551 -5.395 -25.425 1.00 59.22 194 ARG A O 1
ATOM 1442 N N . ALA A 1 195 ? 11.626 -4.382 -26.001 1.00 48.91 195 ALA A N 1
ATOM 1443 C CA . ALA A 1 195 ? 11.712 -4.807 -27.385 1.00 48.91 195 ALA A CA 1
ATOM 1444 C C . ALA A 1 195 ? 12.983 -4.145 -27.919 1.00 48.91 195 ALA A C 1
ATOM 1446 O O . ALA A 1 195 ? 13.054 -2.917 -27.992 1.00 48.91 195 ALA A O 1
ATOM 1447 N N . ALA A 1 196 ? 14.019 -4.944 -28.185 1.00 43.72 196 ALA A N 1
ATOM 1448 C CA . ALA A 1 196 ? 15.063 -4.513 -29.085 1.00 43.72 196 ALA A CA 1
ATOM 1449 C C . ALA A 1 196 ? 14.297 -4.120 -30.339 1.00 43.72 196 ALA A C 1
ATOM 1451 O O . ALA A 1 196 ? 13.583 -4.951 -30.900 1.00 43.72 196 ALA A O 1
ATOM 1452 N N . THR A 1 197 ? 14.315 -2.837 -30.681 1.00 42.97 197 THR A N 1
ATOM 1453 C CA . THR A 1 197 ? 13.812 -2.354 -31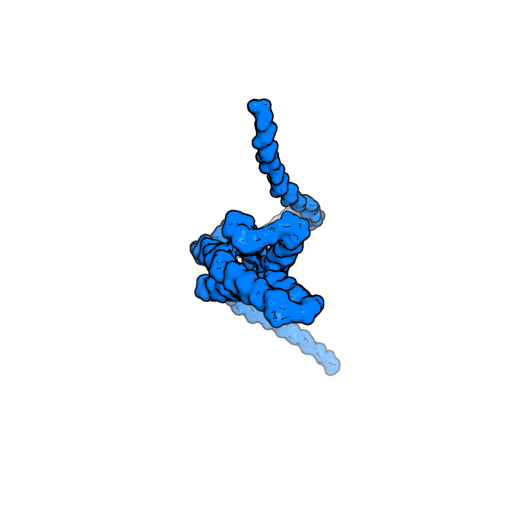.957 1.00 42.97 197 THR A CA 1
ATOM 1454 C C . THR A 1 197 ? 14.381 -3.291 -33.010 1.00 42.97 197 THR A C 1
ATOM 1456 O O . THR A 1 197 ? 15.593 -3.337 -33.216 1.00 42.97 197 THR A O 1
ATOM 1459 N N . ALA A 1 198 ? 13.514 -4.129 -33.576 1.00 42.44 198 ALA A N 1
ATOM 1460 C CA . ALA A 1 198 ? 13.869 -5.072 -34.611 1.00 42.44 198 ALA A CA 1
ATOM 1461 C C . ALA A 1 198 ? 14.209 -4.252 -35.855 1.00 42.44 198 ALA A C 1
ATOM 1463 O O . ALA A 1 198 ? 13.370 -4.020 -36.718 1.00 42.44 198 ALA A O 1
ATOM 1464 N N . ALA A 1 199 ? 15.450 -3.781 -35.939 1.00 45.06 199 ALA A N 1
ATOM 1465 C CA . ALA A 1 199 ? 16.060 -3.372 -37.188 1.00 45.06 199 ALA A CA 1
ATOM 1466 C C . ALA A 1 199 ? 16.462 -4.641 -37.951 1.00 45.06 199 ALA A C 1
ATOM 1468 O O . ALA A 1 199 ? 17.637 -4.932 -38.141 1.00 45.06 199 ALA A O 1
ATOM 1469 N N . THR A 1 200 ? 15.476 -5.453 -38.323 1.00 40.91 200 THR A N 1
ATOM 1470 C CA . THR A 1 200 ? 15.588 -6.420 -39.414 1.00 40.91 200 THR A CA 1
ATOM 1471 C C . THR A 1 200 ? 14.169 -6.701 -39.882 1.00 40.91 200 THR A C 1
ATOM 1473 O O . THR A 1 200 ? 13.494 -7.600 -39.388 1.00 40.91 200 THR A O 1
ATOM 1476 N N . ALA A 1 201 ? 13.683 -5.877 -40.808 1.00 41.72 201 ALA A N 1
ATOM 1477 C CA . ALA A 1 201 ? 12.550 -6.250 -41.635 1.00 41.72 201 ALA A CA 1
ATOM 1478 C C . ALA A 1 201 ? 12.988 -7.461 -42.469 1.00 41.72 201 ALA A C 1
ATOM 1480 O O . ALA A 1 201 ? 13.599 -7.315 -43.522 1.00 41.72 201 ALA A O 1
ATOM 1481 N N . THR A 1 202 ? 12.758 -8.670 -41.963 1.00 43.75 202 THR A N 1
ATOM 1482 C CA . THR A 1 202 ? 12.825 -9.874 -42.785 1.00 43.75 202 THR A CA 1
ATOM 1483 C C . THR A 1 202 ? 11.507 -9.928 -43.540 1.00 43.75 202 THR A C 1
ATOM 1485 O O . THR A 1 202 ? 10.483 -10.359 -43.016 1.00 43.75 202 THR A O 1
ATOM 1488 N N . THR A 1 203 ? 11.507 -9.404 -44.762 1.00 43.09 203 THR A N 1
ATOM 1489 C CA . THR A 1 203 ? 10.473 -9.689 -45.756 1.00 43.09 203 THR A CA 1
ATOM 1490 C C . THR A 1 203 ? 10.386 -11.204 -45.907 1.00 43.09 203 THR A C 1
ATOM 1492 O O . THR A 1 203 ? 11.267 -11.829 -46.493 1.00 43.09 203 THR A O 1
ATOM 1495 N N . VAL A 1 204 ? 9.344 -11.809 -45.341 1.00 39.97 204 VAL A N 1
ATOM 1496 C CA . VAL A 1 204 ? 9.004 -13.206 -45.605 1.00 39.97 204 VAL A CA 1
ATOM 1497 C C . VAL A 1 204 ? 8.402 -13.243 -47.005 1.00 39.97 204 VAL A C 1
ATOM 1499 O O . VAL A 1 204 ? 7.243 -12.886 -47.202 1.00 39.97 204 VAL A O 1
ATOM 1502 N N . ILE A 1 205 ? 9.208 -13.626 -47.993 1.00 45.19 205 ILE A N 1
ATOM 1503 C CA . ILE A 1 205 ? 8.702 -14.001 -49.313 1.00 45.19 205 ILE A CA 1
ATOM 1504 C C . ILE A 1 205 ? 8.049 -15.371 -49.133 1.00 45.19 205 ILE A C 1
ATOM 1506 O O . ILE A 1 205 ? 8.740 -16.368 -48.943 1.00 45.19 205 ILE A O 1
ATOM 1510 N N . VAL A 1 206 ? 6.718 -15.413 -49.137 1.00 38.12 206 VAL A N 1
ATOM 1511 C CA . VAL A 1 206 ? 5.957 -16.664 -49.191 1.00 38.12 206 VAL A CA 1
ATOM 1512 C C . VAL A 1 206 ? 5.895 -17.091 -50.660 1.00 38.12 206 VAL A C 1
ATOM 1514 O O . VAL A 1 206 ? 5.247 -16.394 -51.443 1.00 38.12 206 VAL A O 1
ATOM 1517 N N . PRO A 1 207 ? 6.542 -18.192 -51.085 1.00 43.28 207 PRO A N 1
ATOM 1518 C CA . PRO A 1 207 ? 6.279 -18.744 -52.404 1.00 43.28 207 PRO A CA 1
ATOM 1519 C C . PRO A 1 207 ? 4.867 -19.337 -52.394 1.00 43.28 207 PRO A C 1
ATOM 1521 O O . PRO A 1 207 ? 4.601 -20.339 -51.731 1.00 43.28 207 PRO A O 1
ATOM 1524 N N . VAL A 1 208 ? 3.942 -18.696 -53.106 1.00 44.12 208 VAL A N 1
ATOM 1525 C CA . VAL A 1 208 ? 2.632 -19.282 -53.399 1.00 44.12 208 VAL A CA 1
ATOM 1526 C C . VAL A 1 208 ? 2.871 -20.423 -54.385 1.00 44.12 208 VAL A C 1
ATOM 1528 O O . VAL A 1 208 ? 3.208 -20.189 -55.543 1.00 44.12 208 VAL A O 1
ATOM 1531 N N . LEU A 1 209 ? 2.740 -21.663 -53.915 1.00 39.28 209 LEU A N 1
ATOM 1532 C CA . LEU A 1 209 ? 2.632 -22.826 -54.790 1.00 39.28 209 LEU A CA 1
ATOM 1533 C C . LEU A 1 209 ? 1.259 -22.768 -55.471 1.00 39.28 209 LEU A C 1
ATOM 1535 O O . LEU A 1 209 ? 0.236 -23.072 -54.861 1.00 39.28 209 LEU A O 1
ATOM 1539 N N . GLU A 1 210 ? 1.245 -22.327 -56.727 1.00 34.69 210 GLU A N 1
ATOM 1540 C CA . GLU A 1 210 ? 0.088 -22.428 -57.615 1.00 34.69 210 GLU A CA 1
ATOM 1541 C C . GLU A 1 210 ? -0.154 -23.912 -57.940 1.00 34.69 210 GLU A C 1
ATOM 1543 O O . GLU A 1 210 ? 0.636 -24.543 -58.644 1.00 34.69 210 GLU A O 1
ATOM 1548 N N . PHE A 1 211 ? -1.244 -24.487 -57.431 1.00 35.31 211 PHE A N 1
ATOM 1549 C CA . PHE A 1 211 ? -1.756 -25.760 -57.936 1.00 35.31 211 PHE A CA 1
ATOM 1550 C C . PHE A 1 211 ? -2.697 -25.467 -59.105 1.00 35.31 211 PHE A C 1
ATOM 1552 O O . PHE A 1 211 ? -3.761 -24.877 -58.918 1.00 35.31 211 PHE A O 1
ATOM 1559 N N . LYS A 1 212 ? -2.295 -25.871 -60.314 1.00 37.31 212 LYS A N 1
ATOM 1560 C CA . LYS A 1 212 ? -3.182 -25.929 -61.481 1.00 37.31 212 LYS A CA 1
ATOM 1561 C C . LYS A 1 212 ? -3.969 -27.239 -61.426 1.00 37.31 212 LYS A C 1
ATOM 1563 O O . LYS A 1 212 ? -3.352 -28.301 -61.352 1.00 37.31 212 LYS A O 1
ATOM 1568 N N . PHE A 1 213 ? -5.296 -27.141 -61.451 1.00 42.75 213 PHE A N 1
ATOM 1569 C CA . PHE A 1 213 ? -6.182 -28.234 -61.853 1.00 42.75 213 PHE A CA 1
ATOM 1570 C C . PHE A 1 213 ? -6.444 -28.133 -63.354 1.00 42.75 213 PHE A C 1
ATOM 1572 O O . PHE A 1 213 ? -6.551 -26.983 -63.842 1.00 42.75 213 PHE A O 1
#